Protein 7DC9 (pdb70)

InterPro domains:
  IPR002125 Cytidine and deoxycytidylate deaminase domain [PF00383] (29-128)
  IPR002125 Cytidine and deoxycytidylate deaminase domain [PS51747] (28-142)
  IPR016192 APOBEC/CMP deaminase, zinc-binding [PS00903] (80-117)
  IPR016193 Cytidine deaminase-like [SSF53927] (25-143)

Radius of gyration: 18.79 Å; Cα contacts (8 Å, |Δi|>4): 799; chains: 2; bounding box: 56×36×43 Å

B-factor: mean 32.06, std 9.92, range [15.04, 72.64]

Structure (mmCIF, N/CA/C/O backbone):
data_7DC9
#
_entry.id   7DC9
#
_cell.length_a   119.812
_cell.length_b   119.812
_cell.length_c   39.884
_cell.angle_alpha   90.000
_cell.angle_beta   90.000
_cell.angle_gamma   120.000
#
_symmetry.space_group_name_H-M   'P 61'
#
loop_
_entity.id
_entity.type
_entity.pdbx_description
1 polymer 'Guanosine deaminase'
2 non-polymer 'ZINC ION'
3 non-polymer GUANOSINE
4 water water
#
loop_
_atom_site.group_PDB
_atom_site.id
_atom_site.type_symbol
_atom_site.label_atom_id
_atom_site.label_alt_id
_atom_site.label_comp_id
_atom_site.label_asym_id
_atom_site.label_entity_id
_atom_site.label_seq_id
_atom_site.pdbx_PDB_ins_code
_atom_site.Cartn_x
_atom_site.Cartn_y
_atom_site.Cartn_z
_atom_site.occupancy
_atom_site.B_iso_or_equiv
_atom_site.auth_seq_id
_atom_site.auth_comp_id
_atom_site.auth_asym_id
_atom_site.auth_atom_id
_atom_site.pdbx_PDB_model_num
ATOM 1 N N . SER A 1 5 ? -7.06319 -28.57788 16.12754 1.000 59.79137 29 SER A N 1
ATOM 2 C CA . SER A 1 5 ? -7.83778 -29.79917 15.90923 1.000 50.41589 29 SER A CA 1
ATOM 3 C C . SER A 1 5 ? -8.45032 -29.84765 14.49336 1.000 42.52060 29 SER A C 1
ATOM 4 O O . SER A 1 5 ? -8.66465 -30.94967 13.92454 1.000 36.81084 29 SER A O 1
ATOM 7 N N . ASP A 1 6 ? -8.74103 -28.66444 13.93365 1.000 39.67689 30 ASP A N 1
ATOM 8 C CA . ASP A 1 6 ? -9.27498 -28.60797 12.57263 1.000 36.43060 30 ASP A CA 1
ATOM 9 C C . ASP A 1 6 ? -8.32525 -29.27091 11.57817 1.000 35.96181 30 ASP A C 1
ATOM 10 O O . ASP A 1 6 ? -8.75928 -30.04017 10.71358 1.000 31.03571 30 ASP A O 1
ATOM 15 N N . HIS A 1 7 ? -7.01511 -29.00006 11.67604 1.000 33.85899 31 HIS A N 1
ATOM 16 C CA . HIS A 1 7 ? -6.10735 -29.62135 10.71324 1.000 31.93874 31 HIS A CA 1
ATOM 17 C C . HIS A 1 7 ? -6.08577 -31.15018 10.82029 1.000 31.27410 31 HIS A C 1
ATOM 18 O O . HIS A 1 7 ? -6.10752 -31.85087 9.79609 1.000 30.31300 31 HIS A O 1
ATOM 25 N N . LYS A 1 8 ? -6.09220 -31.69309 12.04439 1.000 30.03285 32 LYS A N 1
ATOM 26 C CA . LYS A 1 8 ? -6.10572 -33.14132 12.24197 1.000 31.22092 32 LYS A CA 1
ATOM 27 C C . LYS A 1 8 ? -7.28519 -33.80268 11.54312 1.000 28.26983 32 LYS A C 1
ATOM 28 O O . LYS A 1 8 ? -7.12781 -34.80770 10.82693 1.000 29.67185 32 LYS A O 1
ATOM 34 N N . PHE A 1 9 ? -8.48777 -33.28721 11.79479 1.000 27.95561 33 PHE A N 1
ATOM 35 C CA . PHE A 1 9 ? -9.68090 -33.95027 11.26665 1.000 25.49456 33 PHE A CA 1
ATOM 36 C C . PHE A 1 9 ? -9.88875 -33.69835 9.77706 1.000 23.85683 33 PHE A C 1
ATOM 37 O O . PHE A 1 9 ? -10.32388 -34.61924 9.04842 1.000 24.85679 33 PHE A O 1
ATOM 45 N N . LEU A 1 10 ? -9.51994 -32.51305 9.29105 1.000 28.68399 34 LEU A N 1
ATOM 46 C CA . LEU A 1 10 ? -9.50025 -32.30402 7.84611 1.000 27.98169 34 LEU A CA 1
ATOM 47 C C . LEU A 1 10 ? -8.55576 -33.28667 7.16841 1.000 27.28348 34 LEU A C 1
ATOM 48 O O . LEU A 1 10 ? -8.88255 -33.87816 6.11775 1.000 25.36028 34 LEU A O 1
ATOM 53 N N . THR A 1 11 ? -7.37080 -33.46936 7.74596 1.000 27.43131 35 THR A N 1
ATOM 54 C CA . THR A 1 11 ? -6.41318 -34.40784 7.18730 1.000 25.39653 35 THR A CA 1
ATOM 55 C C . THR A 1 11 ? -6.94267 -35.84029 7.22391 1.000 23.96845 35 THR A C 1
ATOM 56 O O . THR A 1 11 ? -6.74502 -36.61164 6.26842 1.000 26.81011 35 THR A O 1
ATOM 60 N N . GLN A 1 12 ? -7.69495 -36.20820 8.27115 1.000 25.26932 36 GLN A N 1
ATOM 61 C CA . GLN A 1 12 ? -8.31168 -37.53962 8.25205 1.000 23.89209 36 GLN A CA 1
ATOM 62 C C . GLN A 1 12 ? -9.36555 -37.70437 7.13503 1.000 24.49628 36 GLN A C 1
ATOM 63 O O . GLN A 1 12 ? -9.48778 -38.79362 6.52801 1.000 23.72780 36 GLN A O 1
ATOM 69 N N . ALA A 1 13 ? -10.16528 -36.65599 6.88114 1.000 26.58869 37 ALA A N 1
ATOM 70 C CA . ALA A 1 13 ? -11.10386 -36.68641 5.74796 1.000 23.85105 37 ALA A CA 1
ATOM 71 C C . ALA A 1 13 ? -10.38064 -36.82680 4.41521 1.000 22.65597 37 ALA A C 1
ATOM 72 O O . ALA A 1 13 ? -10.81875 -37.57091 3.53663 1.000 22.44457 37 ALA A O 1
ATOM 74 N N . VAL A 1 14 ? -9.21846 -36.18064 4.27620 1.000 23.41762 38 VAL A N 1
ATOM 75 C CA . VAL A 1 14 ? -8.45644 -36.32171 3.02866 1.000 22.17438 38 VAL A CA 1
ATOM 76 C C . VAL A 1 14 ? -7.87165 -37.73708 2.89211 1.000 21.41141 38 VAL A C 1
ATOM 77 O O . VAL A 1 14 ? -7.88341 -38.34937 1.80048 1.000 22.45134 38 VAL A O 1
ATOM 81 N N . GLU A 1 15 ? -7.36089 -38.28619 3.99872 1.000 22.83264 39 GLU A N 1
ATOM 82 C CA . GLU A 1 15 ? -6.92598 -39.69077 4.02059 1.000 23.38477 39 GLU A CA 1
ATOM 83 C C . GLU A 1 15 ? -8.04977 -40.62919 3.58065 1.000 24.33993 39 GLU A C 1
ATOM 84 O O . GLU A 1 15 ? -7.82669 -41.52506 2.76934 1.000 22.76745 39 GLU A O 1
ATOM 90 N N . GLU A 1 16 ? -9.27476 -40.41611 4.08673 1.000 24.86978 40 GLU A N 1
ATOM 91 C CA . GLU A 1 16 ? -10.40627 -41.21503 3.63196 1.000 23.26733 40 GLU A CA 1
ATOM 92 C C . GLU A 1 16 ? -10.60912 -41.10572 2.13897 1.000 21.73723 40 GLU A C 1
ATOM 93 O O . GLU A 1 16 ? -10.93257 -42.11337 1.48688 1.000 22.04923 40 GLU A O 1
ATOM 99 N N . ALA A 1 17 ? -10.50964 -39.87752 1.58800 1.000 22.32518 41 ALA A N 1
ATOM 100 C CA . ALA A 1 17 ? -10.64751 -39.68694 0.13324 1.000 19.16133 41 ALA A CA 1
ATOM 101 C C . ALA A 1 17 ? -9.67219 -40.57885 -0.62956 1.000 21.68267 41 ALA A C 1
ATOM 102 O O . ALA A 1 17 ? -10.02010 -41.23506 -1.62445 1.000 23.89001 41 ALA A O 1
ATOM 104 N N . TYR A 1 18 ? -8.40519 -40.55264 -0.21353 1.000 22.76698 42 TYR A N 1
ATOM 105 C CA . TYR A 1 18 ? -7.41896 -41.36805 -0.90878 1.000 23.45260 42 TYR A CA 1
ATOM 106 C C . TYR A 1 18 ? -7.71067 -42.86448 -0.78718 1.000 22.47667 42 TYR A C 1
ATOM 107 O O . TYR A 1 18 ? -7.58155 -43.62148 -1.76390 1.000 25.05521 42 TYR A O 1
ATOM 116 N N . LYS A 1 19 ? -8.09407 -43.31716 0.40772 1.000 23.94954 43 LYS A N 1
ATOM 117 C CA . LYS A 1 19 ? -8.36334 -44.73622 0.61244 1.000 24.66166 43 LYS A CA 1
ATOM 118 C C . LYS A 1 19 ? -9.54075 -45.20388 -0.23134 1.000 24.91540 43 LYS A C 1
ATOM 119 O O . LYS A 1 19 ? -9.53051 -46.30639 -0.78885 1.000 26.39395 43 LYS A O 1
ATOM 125 N N . GLY A 1 20 ? -10.57820 -44.36636 -0.34593 1.000 23.00860 44 GLY A N 1
ATOM 126 C CA . GLY A 1 20 ? -11.73582 -44.80370 -1.10298 1.000 25.83530 44 GLY A CA 1
ATOM 127 C C . GLY A 1 20 ? -11.43253 -44.85893 -2.57518 1.000 25.48105 44 GLY A C 1
ATOM 128 O O . GLY A 1 20 ? -11.86063 -45.77767 -3.27798 1.000 26.21847 44 GLY A O 1
ATOM 129 N N . VAL A 1 21 ? -10.65310 -43.89935 -3.06136 1.000 24.83273 45 VAL A N 1
ATOM 130 C CA . VAL A 1 21 ? -10.22060 -43.97974 -4.45274 1.000 31.49844 45 VAL A CA 1
ATOM 131 C C . VAL A 1 21 ? -9.41979 -45.23255 -4.69221 1.000 32.20977 45 VAL A C 1
ATOM 132 O O . VAL A 1 21 ? -9.58467 -45.91383 -5.71419 1.000 36.55633 45 VAL A O 1
ATOM 136 N N . ASP A 1 22 ? -8.54437 -45.57555 -3.74587 1.000 32.35353 46 ASP A N 1
ATOM 137 C CA . ASP A 1 22 ? -7.61603 -46.66253 -3.97815 1.000 37.54594 46 ASP A CA 1
ATOM 138 C C . ASP A 1 22 ? -8.33461 -48.00162 -4.01881 1.000 37.53160 46 ASP A C 1
ATOM 139 O O . ASP A 1 22 ? -7.97265 -48.87345 -4.81991 1.000 38.24131 46 ASP A O 1
ATOM 144 N N . CYS A 1 23 ? -9.37768 -48.18369 -3.19079 1.000 28.37947 47 CYS A N 1
ATOM 145 C CA . CYS A 1 23 ? -10.06027 -49.46353 -3.20431 1.000 28.22118 47 CYS A CA 1
ATOM 146 C C . CYS A 1 23 ? -11.25447 -49.50882 -4.16483 1.000 31.48226 47 CYS A C 1
ATOM 147 O O . CYS A 1 23 ? -11.90204 -50.55476 -4.27671 1.000 32.17883 47 CYS A O 1
ATOM 150 N N . GLY A 1 24 ? -11.51897 -48.42975 -4.89529 1.000 25.28107 48 GLY A N 1
ATOM 151 C CA . GLY A 1 24 ? -12.53458 -48.41815 -5.93081 1.000 25.48498 48 GLY A CA 1
ATOM 152 C C . GLY A 1 24 ? -13.92691 -48.19649 -5.37317 1.000 27.83137 48 GLY A C 1
ATOM 153 O O . GLY A 1 24 ? -14.91271 -48.46312 -6.06430 1.000 26.58243 48 GLY A O 1
ATOM 154 N N . ASP A 1 25 ? -14.02492 -47.71482 -4.13708 1.000 22.03117 49 ASP A N 1
ATOM 155 C CA . ASP A 1 25 ? -15.35242 -47.51564 -3.51726 1.000 22.98165 49 ASP A CA 1
ATOM 156 C C . ASP A 1 25 ? -16.12303 -46.34616 -4.14436 1.000 25.00244 49 ASP A C 1
ATOM 157 O O . ASP A 1 25 ? -17.37363 -46.29742 -4.08314 1.000 22.61899 49 ASP A O 1
ATOM 162 N N . GLY A 1 26 ? -15.42506 -45.38253 -4.71956 1.000 24.96792 50 GLY A N 1
ATOM 163 C CA . GLY A 1 26 ? -16.05335 -44.12343 -5.12166 1.000 20.28225 50 GLY A CA 1
ATOM 164 C C . GLY A 1 26 ? -14.98966 -43.09912 -5.49706 1.000 25.10754 50 GLY A C 1
ATOM 165 O O . GLY A 1 26 ? -13.81913 -43.44271 -5.71623 1.000 25.08479 50 GLY A O 1
ATOM 166 N N . GLY A 1 27 ? -15.40498 -41.81765 -5.56705 1.000 23.82928 51 GLY A N 1
ATOM 167 C CA . GLY A 1 27 ? -14.46506 -40.78264 -5.93201 1.000 23.62848 51 GLY A CA 1
ATOM 168 C C . GLY A 1 27 ? -13.64062 -40.32954 -4.76446 1.000 21.74152 51 GLY A C 1
ATOM 169 O O . GLY A 1 27 ? -13.78604 -40.78953 -3.63039 1.000 23.25240 51 GLY A O 1
ATOM 170 N N . PRO A 1 28 ? -12.71975 -39.42111 -5.03914 1.000 22.66642 52 PRO A N 1
ATOM 171 C CA . PRO A 1 28 ? -11.72667 -38.94503 -4.06199 1.000 20.10768 52 PRO A CA 1
ATOM 172 C C . PRO A 1 28 ? -12.29256 -37.92595 -3.08440 1.000 24.39817 52 PRO A C 1
ATOM 173 O O . PRO A 1 28 ? -11.92883 -36.76672 -3.09279 1.000 23.28813 52 PRO A O 1
ATOM 177 N N . PHE A 1 29 ? -13.20156 -38.36758 -2.19220 1.000 20.73508 53 PHE A N 1
ATOM 178 C CA . PHE A 1 29 ? -13.86108 -37.48008 -1.24110 1.000 21.84320 53 PHE A CA 1
ATOM 179 C C . PHE A 1 29 ? -13.98927 -38.22813 0.06394 1.000 22.04380 53 PHE A C 1
ATOM 180 O O . PHE A 1 29 ? -14.41304 -39.39671 0.04731 1.000 22.56086 53 PHE A O 1
ATOM 188 N N . GLY A 1 30 ? -13.70357 -37.54407 1.18398 1.000 21.60522 54 GLY A N 1
ATOM 189 C CA . GLY A 1 30 ? -13.91569 -38.14702 2.49689 1.000 23.15339 54 GLY A CA 1
ATOM 190 C C . GLY A 1 30 ? -14.56001 -37.13079 3.42869 1.000 22.42352 54 GLY A C 1
ATOM 191 O O . GLY A 1 30 ? -14.57081 -35.91648 3.16755 1.000 22.49399 54 GLY A O 1
ATOM 192 N N . ALA A 1 31 ? -15.10653 -37.64713 4.52571 1.000 20.99866 55 ALA A N 1
ATOM 193 C CA . ALA A 1 31 ? -15.78953 -36.78204 5.47137 1.000 24.70280 55 ALA A CA 1
ATOM 194 C C . ALA A 1 31 ? -15.63623 -37.42060 6.83026 1.000 21.96735 55 ALA A C 1
ATOM 195 O O . ALA A 1 31 ? -15.72796 -38.64897 6.94769 1.000 25.74622 55 ALA A O 1
ATOM 197 N N . VAL A 1 32 ? -15.44073 -36.58352 7.85235 1.000 22.91516 56 VAL A N 1
ATOM 198 C CA . VAL A 1 32 ? -15.27010 -37.04432 9.22919 1.000 22.72263 56 VAL A CA 1
ATOM 199 C C . VAL A 1 32 ? -16.21867 -36.24185 10.09941 1.000 25.52716 56 VAL A C 1
ATOM 200 O O . VAL A 1 32 ? -16.24261 -35.01913 10.00985 1.000 26.41783 56 VAL A O 1
ATOM 204 N N . ILE A 1 33 ? -16.99030 -36.91685 10.93316 1.000 25.79944 57 ILE A N 1
ATOM 205 C CA . ILE A 1 33 ? -17.88168 -36.24049 11.87658 1.000 26.22635 57 ILE A CA 1
ATOM 206 C C . ILE A 1 33 ? -17.33250 -36.49153 13.26720 1.000 26.86704 57 ILE A C 1
ATOM 207 O O . ILE A 1 33 ? -17.01530 -37.64544 13.61132 1.000 27.89400 57 ILE A O 1
ATOM 212 N N . VAL A 1 34 ? -17.23543 -35.41133 14.05891 1.000 28.54586 58 VAL A N 1
ATOM 213 C CA . VAL A 1 34 ? -16.61706 -35.43437 15.37861 1.000 31.52741 58 VAL A CA 1
ATOM 214 C C . VAL A 1 34 ? -17.55782 -34.81555 16.39454 1.000 31.16030 58 VAL A C 1
ATOM 215 O O . VAL A 1 34 ? -18.30414 -33.86691 16.11337 1.000 32.88082 58 VAL A O 1
ATOM 219 N N . HIS A 1 35 ? -17.51005 -35.35767 17.58695 1.000 32.59494 59 HIS A N 1
ATOM 220 C CA . HIS A 1 35 ? -18.12224 -34.76178 18.76350 1.000 41.07930 59 HIS A CA 1
ATOM 221 C C . HIS A 1 35 ? -17.00857 -34.38775 19.74398 1.000 39.02122 59 HIS A C 1
ATOM 222 O O . HIS A 1 35 ? -16.40133 -35.27077 20.34628 1.000 37.17537 59 HIS A O 1
ATOM 229 N N . ASN A 1 36 ? -16.74123 -33.09178 19.90720 1.000 41.43794 60 ASN A N 1
ATOM 230 C CA . ASN A 1 36 ? -15.75575 -32.59777 20.88402 1.000 41.37889 60 ASN A CA 1
ATOM 231 C C . ASN A 1 36 ? -14.44146 -33.35249 20.79941 1.000 49.46717 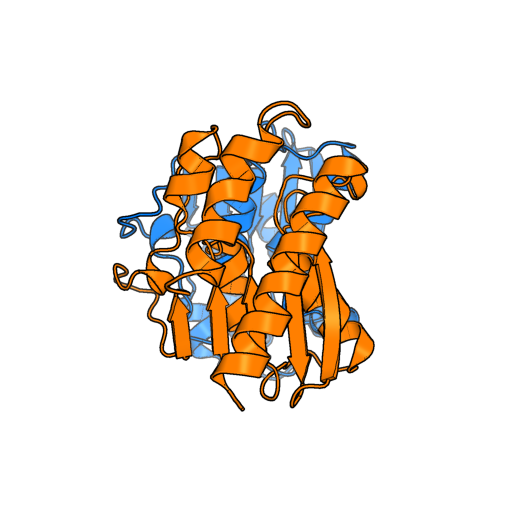60 ASN A C 1
ATOM 232 O O . ASN A 1 36 ? -13.93889 -33.86162 21.80515 1.000 54.52464 60 ASN A O 1
ATOM 237 N N . ASN A 1 37 ? -13.90078 -33.46852 19.59343 1.000 43.72379 61 ASN A N 1
ATOM 238 C CA . ASN A 1 37 ? -12.62073 -34.14243 19.35283 1.000 48.08239 61 ASN A CA 1
ATOM 239 C C . ASN A 1 37 ? -12.68571 -35.66898 19.45181 1.000 44.79290 61 ASN A C 1
ATOM 240 O O . ASN A 1 37 ? -11.64652 -36.33033 19.46168 1.000 44.07247 61 ASN A O 1
ATOM 245 N N . GLU A 1 38 ? -13.86633 -36.27389 19.48540 1.000 36.83238 62 GLU A N 1
ATOM 246 C CA . GLU A 1 38 ? -13.96118 -37.71741 19.36621 1.000 34.37600 62 GLU A CA 1
ATOM 247 C C . GLU A 1 38 ? -14.60955 -38.06144 18.02294 1.000 39.14556 62 GLU A C 1
ATOM 248 O O . GLU A 1 38 ? -15.69605 -37.55796 17.70533 1.000 37.38742 62 GLU A O 1
ATOM 254 N N . VAL A 1 39 ? -13.96019 -38.91811 17.22945 1.000 34.74873 63 VAL A N 1
ATOM 255 C CA . VAL A 1 39 ? -14.53436 -39.23456 15.92630 1.000 33.88140 63 VAL A CA 1
ATOM 256 C C . VAL A 1 39 ? -15.76299 -40.10921 16.10227 1.000 31.73077 63 VAL A C 1
ATOM 257 O O . VAL A 1 39 ? -15.71887 -41.15963 16.75546 1.000 33.66962 63 VAL A O 1
ATOM 261 N N . VAL A 1 40 ? -16.87314 -39.67824 15.49354 1.000 27.97590 64 VAL A N 1
ATOM 262 C CA . VAL A 1 40 ? -18.12656 -40.41359 15.51139 1.000 29.70288 64 VAL A CA 1
ATOM 263 C C . VAL A 1 40 ? -18.27677 -41.13356 14.18087 1.000 32.17102 64 VAL A C 1
ATOM 264 O O . VAL A 1 40 ? -18.86314 -42.21484 14.12466 1.000 36.57880 64 VAL A O 1
ATOM 268 N N . ALA A 1 41 ? -17.76924 -40.55087 13.08957 1.000 27.91161 65 ALA A N 1
ATOM 269 C CA . ALA A 1 41 ? -17.82314 -41.30436 11.83795 1.000 26.83913 65 ALA A CA 1
ATOM 270 C C . ALA A 1 41 ? -16.68737 -40.84538 10.93299 1.000 23.72650 65 ALA A C 1
ATOM 271 O O . ALA A 1 41 ? -16.23995 -39.70796 11.01628 1.000 26.61173 65 ALA A O 1
ATOM 273 N N . SER A 1 42 ? -16.17811 -41.78564 10.13028 1.000 25.56118 66 SER A N 1
ATOM 274 C CA . SER A 1 42 ? -15.06061 -41.52217 9.21905 1.000 28.33409 66 SER A CA 1
ATOM 275 C C . SER A 1 42 ? -15.36966 -42.30170 7.94972 1.000 28.17619 66 SER A C 1
ATOM 276 O O . SER A 1 42 ? -15.32054 -43.53986 7.98454 1.000 29.13627 66 SER A O 1
ATOM 279 N N . CYS A 1 43 ? -15.64816 -41.60021 6.83612 1.000 23.03259 67 CYS A N 1
ATOM 280 C CA . CYS A 1 43 ? -16.19880 -42.24320 5.65370 1.000 25.55731 67 CYS A CA 1
ATOM 281 C C . CYS A 1 43 ? -15.58761 -41.61650 4.41375 1.000 22.22686 67 CYS A C 1
ATOM 282 O O . CYS A 1 43 ? -14.98183 -40.54684 4.45707 1.000 24.79547 67 CYS A O 1
ATOM 285 N N . HIS A 1 44 ? -15.77190 -42.30014 3.29438 1.000 23.57045 68 HIS A N 1
ATOM 286 C CA . HIS A 1 44 ? -15.48177 -41.73424 2.00205 1.000 21.56401 68 HIS A CA 1
ATOM 287 C C . HIS A 1 44 ? -16.66739 -42.01508 1.09714 1.000 23.51641 68 HIS A C 1
ATOM 288 O O . HIS A 1 44 ? -17.63006 -42.71121 1.47444 1.000 21.34616 68 HIS A O 1
ATOM 295 N N . ASN A 1 45 ? -16.59031 -41.44816 -0.10939 1.000 20.99615 69 ASN A N 1
ATOM 296 C CA . ASN A 1 45 ? -17.64048 -41.63631 -1.09938 1.000 20.27116 69 ASN A CA 1
ATOM 297 C C . ASN A 1 45 ? -17.79476 -43.14063 -1.40878 1.000 22.56895 69 ASN A C 1
ATOM 298 O O . ASN A 1 45 ? -16.79888 -43.85135 -1.64591 1.000 22.13037 69 ASN A O 1
ATOM 303 N N . MET A 1 46 ? -19.03851 -43.63558 -1.38401 1.000 18.23465 70 MET A N 1
ATOM 304 C CA . MET A 1 46 ? -19.34090 -45.04740 -1.62484 1.000 21.40054 70 MET A CA 1
ATOM 305 C C . MET A 1 46 ? -20.28562 -45.24598 -2.80495 1.000 20.90445 70 MET A C 1
ATOM 306 O O . MET A 1 46 ? -20.94639 -46.28356 -2.87513 1.000 21.61235 70 MET A O 1
ATOM 311 N N . VAL A 1 47 ? -20.33768 -44.28583 -3.73886 1.000 18.45354 71 VAL A N 1
ATOM 312 C CA . VAL A 1 47 ? -21.27715 -44.37095 -4.84537 1.000 20.41148 71 VAL A CA 1
ATOM 313 C C . VAL A 1 47 ? -21.08442 -45.65344 -5.64269 1.000 20.71802 71 VAL A C 1
ATOM 314 O O . VAL A 1 47 ? -22.04991 -46.34658 -5.98269 1.000 20.88365 71 VAL A O 1
ATOM 318 N N . LEU A 1 48 ? -19.81245 -46.01937 -5.93153 1.000 20.86016 72 LEU A N 1
ATOM 319 C CA . LEU A 1 48 ? -19.57137 -47.22411 -6.72904 1.000 22.92958 72 LEU A CA 1
ATOM 320 C C . LEU A 1 48 ? -19.75664 -48.49992 -5.91766 1.000 23.10633 72 LEU A C 1
ATOM 321 O O . LEU A 1 48 ? -20.37661 -49.46322 -6.39734 1.000 25.74737 72 LEU A O 1
ATOM 326 N N . LYS A 1 49 ? -19.25863 -48.52923 -4.68809 1.000 22.37556 73 LYS A N 1
ATOM 327 C CA . LYS A 1 49 ? -19.41603 -49.72808 -3.86380 1.000 24.12748 73 LYS A CA 1
ATOM 328 C C . LYS A 1 49 ? -20.88523 -50.07600 -3.65293 1.000 25.97985 73 LYS A C 1
ATOM 329 O O . LYS A 1 49 ? -21.28375 -51.25596 -3.74948 1.000 24.21023 73 LYS A O 1
ATOM 335 N N . TYR A 1 50 ? -21.69584 -49.06627 -3.36063 1.000 22.26949 74 TYR A N 1
ATOM 336 C CA . TYR A 1 50 ? -23.08517 -49.26464 -2.98409 1.000 22.35436 74 TYR A CA 1
ATOM 337 C C . TYR A 1 50 ? -24.05475 -49.17255 -4.15489 1.000 23.64433 74 TYR A C 1
ATOM 338 O O . TYR A 1 50 ? -25.25845 -49.39477 -3.94675 1.000 26.20103 74 TYR A O 1
ATOM 347 N N . THR A 1 51 ? -23.58854 -48.80486 -5.35535 1.000 22.69069 75 THR A N 1
ATOM 348 C CA . THR A 1 51 ? -24.49577 -48.52906 -6.47241 1.000 19.42157 75 THR A CA 1
ATOM 349 C C . THR A 1 51 ? -25.60099 -47.54574 -6.02741 1.000 19.95898 75 THR A C 1
ATOM 350 O O . THR A 1 51 ? -26.79559 -47.78708 -6.15807 1.000 21.63730 75 THR A O 1
ATOM 354 N N . ASP A 1 52 ? -25.15964 -46.43099 -5.52280 1.000 20.30712 76 ASP A N 1
ATOM 355 C CA . ASP A 1 52 ? -26.03269 -45.46296 -4.85639 1.000 20.58803 76 ASP A CA 1
ATOM 356 C C . ASP A 1 52 ? -25.46150 -44.07296 -5.14109 1.000 20.09155 76 ASP A C 1
ATOM 357 O O . ASP A 1 52 ? -24.47116 -43.64887 -4.53475 1.000 20.18885 76 ASP A O 1
ATOM 362 N N . PRO A 1 53 ? -26.07328 -43.31974 -6.05729 1.000 20.82831 77 PRO A N 1
ATOM 363 C CA . PRO A 1 53 ? -25.55167 -41.97701 -6.36234 1.000 21.32320 77 PRO A CA 1
ATOM 364 C C . PRO A 1 53 ? -25.73592 -40.98203 -5.20684 1.000 20.61524 77 PRO A C 1
ATOM 365 O O . PRO A 1 53 ? -25.15720 -39.86936 -5.25550 1.000 22.05709 77 PRO A O 1
ATOM 369 N N . THR A 1 54 ? -26.50098 -41.35839 -4.15144 1.000 20.66360 78 THR A N 1
ATOM 370 C CA . THR A 1 54 ? -26.58760 -40.48385 -2.99421 1.000 20.30052 78 THR A CA 1
ATOM 371 C C . THR A 1 54 ? -25.49403 -40.71102 -1.96044 1.000 21.65765 78 THR A C 1
ATOM 372 O O . THR A 1 54 ? -25.40391 -39.92333 -1.00622 1.000 19.37595 78 THR A O 1
ATOM 376 N N . ALA A 1 55 ? -24.64383 -41.72189 -2.13348 1.000 17.52782 79 ALA A N 1
ATOM 377 C CA . ALA A 1 55 ? -23.66515 -42.10956 -1.11594 1.000 19.36664 79 ALA A CA 1
ATOM 378 C C . ALA A 1 55 ? -22.36949 -41.28354 -1.24014 1.000 21.99805 79 ALA A C 1
ATOM 379 O O . ALA A 1 55 ? -21.24646 -41.79028 -1.21584 1.000 21.03388 79 ALA A O 1
ATOM 381 N N . HIS A 1 56 ? -22.51350 -39.95933 -1.32251 1.000 20.37991 80 HIS A N 1
ATOM 382 C CA . HIS A 1 56 ? -21.34935 -39.09395 -1.20817 1.000 20.64582 80 HIS A CA 1
ATOM 383 C C . HIS A 1 56 ? -20.74766 -39.21089 0.18646 1.000 20.53641 80 HIS A C 1
ATOM 384 O O . HIS A 1 56 ? -21.37309 -39.74520 1.11171 1.000 22.25440 80 HIS A O 1
ATOM 391 N N . ALA A 1 57 ? -19.48474 -38.75826 0.31941 1.000 17.46571 81 ALA A N 1
ATOM 392 C CA . ALA A 1 57 ? -18.79869 -38.87545 1.61429 1.000 20.40392 81 ALA A CA 1
ATOM 393 C C . ALA A 1 57 ? -19.59227 -38.29033 2.76395 1.000 18.77279 81 ALA A C 1
ATOM 394 O O . ALA A 1 57 ? -19.69240 -38.91103 3.82682 1.000 21.43862 81 ALA A O 1
ATOM 396 N N . GLN A 1 58 ? -20.16736 -37.09134 2.56170 1.000 21.15024 82 GLN A N 1
ATOM 397 C CA . GLN A 1 58 ? -20.87855 -36.40179 3.64507 1.000 21.94330 82 GLN A CA 1
ATOM 398 C C . GLN A 1 58 ? -22.16204 -37.13273 4.03073 1.000 22.64010 82 GLN A C 1
ATOM 399 O O . GLN A 1 58 ? -22.46947 -37.27323 5.21935 1.000 21.98338 82 GLN A O 1
ATOM 405 N N . VAL A 1 59 ? -22.95709 -37.54007 3.03685 1.000 21.29016 83 VAL A N 1
ATOM 406 C CA . VAL A 1 59 ? -24.17759 -38.30661 3.32527 1.000 19.42364 83 VAL A CA 1
ATOM 407 C C . VAL A 1 59 ? -23.83256 -39.60146 4.04472 1.000 21.98724 83 VAL A C 1
ATOM 408 O O . VAL A 1 59 ? -24.48162 -39.97759 5.02227 1.000 20.74627 83 VAL A O 1
ATOM 412 N N . THR A 1 60 ? -22.80011 -40.31467 3.55687 1.000 21.30961 84 THR A N 1
ATOM 413 C CA . THR A 1 60 ? -22.41214 -41.56677 4.19165 1.000 21.81130 84 THR A CA 1
ATOM 414 C C . THR A 1 60 ? -22.04348 -41.32451 5.65458 1.000 20.86155 84 THR A C 1
ATOM 415 O O . THR A 1 60 ? -22.48589 -42.09069 6.55095 1.000 22.56208 84 THR A O 1
ATOM 419 N N . ALA A 1 61 ? -21.23293 -40.28293 5.90187 1.000 22.37168 85 ALA A N 1
ATOM 420 C CA . ALA A 1 61 ? -20.80107 -39.92963 7.25268 1.000 21.26609 85 ALA A CA 1
ATOM 421 C C . ALA A 1 61 ? -21.98131 -39.61058 8.14085 1.000 25.50644 85 ALA A C 1
ATOM 422 O O . ALA A 1 61 ? -22.05246 -40.09594 9.27859 1.000 23.11395 85 ALA A O 1
ATOM 424 N N . ILE A 1 62 ? -22.93383 -38.83543 7.62868 1.000 21.86743 86 ILE A N 1
ATOM 425 C CA . ILE A 1 62 ? -24.15027 -38.53904 8.40726 1.000 21.47664 86 ILE A CA 1
ATOM 426 C C . ILE A 1 62 ? -24.90813 -39.81081 8.76465 1.000 24.53349 86 ILE A C 1
ATOM 427 O O . ILE A 1 62 ? -25.33274 -39.99622 9.92102 1.000 23.92297 86 ILE A O 1
ATOM 432 N N . ARG A 1 63 ? -25.13604 -40.70586 7.78042 1.000 22.47924 87 ARG A N 1
ATOM 433 C CA . ARG A 1 63 ? -25.86082 -41.93666 8.07532 1.000 23.28057 87 ARG A CA 1
ATOM 434 C C . ARG A 1 63 ? -25.15188 -42.73566 9.16227 1.000 25.48786 87 ARG A C 1
ATOM 435 O O . ARG A 1 63 ? -25.77733 -43.23676 10.10352 1.000 23.37244 87 ARG A O 1
ATOM 443 N N . GLU A 1 64 ? -23.83808 -42.85042 9.05581 1.000 23.85628 88 GLU A N 1
ATOM 444 C CA . GLU A 1 64 ? -23.09837 -43.66819 10.01501 1.000 24.42479 88 GLU A CA 1
ATOM 445 C C . GLU A 1 64 ? -23.08728 -43.03194 11.40701 1.000 24.89551 88 GLU A C 1
ATOM 446 O O . GLU A 1 64 ? -23.25908 -43.74324 12.41704 1.000 26.19407 88 GLU A O 1
ATOM 452 N N . ALA A 1 65 ? -22.91638 -41.71851 11.47649 1.000 25.40871 89 ALA A N 1
ATOM 453 C CA . ALA A 1 65 ? -22.94664 -41.00281 12.75965 1.000 25.03233 89 ALA A CA 1
ATOM 454 C C . ALA A 1 65 ? -24.32013 -41.12250 13.42349 1.000 25.46490 89 ALA A C 1
ATOM 455 O O . ALA A 1 65 ? -24.40834 -41.34501 14.64503 1.000 28.13223 89 ALA A O 1
ATOM 457 N N . CYS A 1 66 ? -25.40284 -40.98100 12.63230 1.000 24.61085 90 CYS A N 1
ATOM 458 C CA . CYS A 1 66 ? -26.74090 -41.06859 13.20547 1.000 26.63780 90 CYS A CA 1
ATOM 459 C C . CYS A 1 66 ? -26.97716 -42.45587 13.75794 1.000 27.37364 90 CYS A C 1
ATOM 460 O O . CYS A 1 66 ? -27.62743 -42.61664 14.80479 1.000 28.62289 90 CYS A O 1
ATOM 463 N N . LYS A 1 67 ? -26.43478 -43.48115 13.07222 1.000 26.16134 91 LYS A N 1
ATOM 464 C CA . LYS A 1 67 ? -26.53040 -44.84490 13.59378 1.000 27.90202 91 LYS A CA 1
ATOM 465 C C . LYS A 1 67 ? -25.71037 -45.03105 14.85109 1.000 32.98471 91 LYS A C 1
ATOM 466 O O . LYS A 1 67 ? -26.15936 -45.68384 15.80466 1.000 34.75628 91 LYS A O 1
ATOM 472 N N . LYS A 1 68 ? -24.48409 -44.52413 14.84771 1.000 29.69680 92 LYS A N 1
ATOM 473 C CA . LYS A 1 68 ? -23.61446 -44.68545 16.00454 1.000 32.05977 92 LYS A CA 1
ATOM 474 C C . LYS A 1 68 ? -24.23217 -44.05081 17.24515 1.000 38.27274 92 LYS A C 1
ATOM 475 O O . LYS A 1 68 ? -24.19274 -44.63729 18.32883 1.000 38.82636 92 LYS A O 1
ATOM 481 N N . LEU A 1 69 ? -24.80693 -42.85957 17.10564 1.000 30.22425 93 LEU A N 1
ATOM 482 C CA . LEU A 1 69 ? -25.36919 -42.13307 18.24893 1.000 30.55076 93 LEU A CA 1
ATOM 483 C C . LEU A 1 69 ? -26.83071 -42.45576 18.48559 1.000 30.11588 93 LEU A C 1
ATOM 484 O O . LEU A 1 69 ? -27.42512 -41.92359 19.43662 1.000 30.54225 93 LEU A O 1
ATOM 489 N N . ASN A 1 70 ? -27.42139 -43.29852 17.63751 1.000 31.98588 94 ASN A N 1
ATOM 490 C CA . ASN A 1 70 ? -28.82028 -43.70946 17.71521 1.000 33.24563 94 ASN A CA 1
ATOM 491 C C . ASN A 1 70 ? -29.77972 -42.52613 17.76030 1.000 32.59687 94 ASN A C 1
ATOM 492 O O . ASN A 1 70 ? -30.72684 -42.48903 18.55306 1.000 33.27501 94 ASN A O 1
ATOM 497 N N . LYS A 1 71 ? -29.57268 -41.57112 16.87042 1.000 29.43029 95 LYS A N 1
ATOM 498 C CA . LYS A 1 71 ? -30.51558 -40.45167 16.79077 1.000 27.86844 95 LYS A CA 1
ATOM 499 C C . LYS A 1 71 ? -30.33991 -39.74522 15.45114 1.000 28.66932 95 LYS A C 1
ATOM 500 O O . LYS A 1 71 ? -29.30538 -39.89648 14.79078 1.000 30.35492 95 LYS A O 1
ATOM 506 N N . ILE A 1 72 ? -31.37253 -38.97101 15.06251 1.000 30.56425 96 ILE A N 1
ATOM 507 C CA . ILE A 1 72 ? -31.41427 -38.37502 13.72319 1.000 24.75195 96 ILE A CA 1
ATOM 508 C C . ILE A 1 72 ? -30.87446 -36.96298 13.68259 1.000 27.74175 96 ILE A C 1
ATOM 509 O O . ILE A 1 72 ? -30.89088 -36.34845 12.60832 1.000 31.29307 96 ILE A O 1
ATOM 514 N N . GLU A 1 73 ? -30.38971 -36.41611 14.81059 1.000 29.48740 97 GLU A N 1
ATOM 515 C CA . GLU A 1 73 ? -29.84653 -35.06146 14.86134 1.000 28.80685 97 GLU A CA 1
ATOM 516 C C . GLU A 1 73 ? -28.45341 -35.09171 15.49348 1.000 27.88823 97 GLU A C 1
ATOM 517 O O . GLU A 1 73 ? -28.18989 -35.86826 16.42016 1.000 30.36879 97 GLU A O 1
ATOM 523 N N . LEU A 1 74 ? -27.55961 -34.29010 14.94839 1.000 25.99720 98 LEU A N 1
ATOM 524 C CA . LEU A 1 74 ? -26.15531 -34.29662 15.32648 1.000 28.40881 98 LEU A CA 1
ATOM 525 C C . LEU A 1 74 ? -25.75641 -32.91447 15.80353 1.000 29.82425 98 LEU A C 1
ATOM 526 O O . LEU A 1 74 ? -24.69025 -32.41384 15.44634 1.000 29.49376 98 LEU A O 1
ATOM 531 N N . SER A 1 75 ? -26.64703 -32.25877 16.58406 1.000 29.49225 99 SER A N 1
ATOM 532 C CA . SER A 1 75 ? -26.45798 -30.84169 16.90004 1.000 27.76241 99 SER A CA 1
ATOM 533 C C . SER A 1 75 ? -25.21770 -30.58764 17.75836 1.000 32.18001 99 SER A C 1
ATOM 534 O O . SER A 1 75 ? -24.79197 -29.43165 17.87425 1.000 34.79189 99 SER A O 1
ATOM 537 N N . GLU A 1 76 ? -24.66255 -31.61751 18.37264 1.000 33.03551 100 GLU A N 1
ATOM 538 C CA . GLU A 1 76 ? -23.43590 -31.49670 19.14797 1.000 34.28951 100 GLU A CA 1
ATOM 539 C C . GLU A 1 76 ? -22.18337 -31.77136 18.31341 1.000 38.69664 100 GLU A C 1
ATOM 540 O O . GLU A 1 76 ? -21.07746 -31.77671 18.86376 1.000 37.63291 100 GLU A O 1
ATOM 546 N N . CYS A 1 77 ? -22.32670 -32.00323 17.00873 1.000 32.19460 101 CYS A N 1
ATOM 547 C CA . CYS A 1 77 ? -21.25035 -32.55965 16.19594 1.000 30.63852 101 CYS A CA 1
ATOM 548 C C . CYS A 1 77 ? -20.84217 -31.56746 15.11792 1.000 29.81426 101 CYS A C 1
ATOM 549 O O . CYS A 1 77 ? -21.58573 -30.64358 14.78763 1.000 28.93078 101 CYS A O 1
ATOM 552 N N . GLU A 1 78 ? -19.61025 -31.74109 14.61825 1.000 28.11503 102 GLU A N 1
ATOM 553 C CA . GLU A 1 78 ? -19.03603 -30.96590 13.52320 1.000 26.98892 102 GLU A CA 1
ATOM 554 C C . GLU A 1 78 ? -18.62997 -31.92730 12.40370 1.000 25.24589 102 GLU A C 1
ATOM 555 O O . GLU A 1 78 ? -18.33426 -33.10040 12.66147 1.000 25.97620 102 GLU A O 1
ATOM 561 N N . ILE A 1 79 ? -18.67882 -31.45036 11.15671 1.000 26.10848 103 ILE A N 1
ATOM 562 C CA . ILE A 1 79 ? -18.29211 -32.27203 10.00542 1.000 22.17972 103 ILE A CA 1
ATOM 563 C C . ILE A 1 79 ? -17.12289 -31.62665 9.28572 1.000 26.21966 103 ILE A C 1
ATOM 564 O O . ILE A 1 79 ? -17.10436 -30.41317 9.06865 1.000 24.96143 103 ILE A O 1
ATOM 569 N N . TYR A 1 80 ? -16.12925 -32.45348 8.94656 1.000 22.64749 104 TYR A N 1
ATOM 570 C CA . TYR A 1 80 ? -14.96432 -32.09243 8.15283 1.000 25.96571 104 TYR A CA 1
ATOM 571 C C . TYR A 1 80 ? -15.09950 -32.73802 6.79650 1.000 22.26956 104 TYR A C 1
ATOM 572 O O . TYR A 1 80 ? -15.16181 -33.96758 6.69736 1.000 25.00562 104 TYR A O 1
ATOM 581 N N . ALA A 1 81 ? -15.11771 -31.93714 5.74655 1.000 25.99329 105 ALA A N 1
ATOM 582 C CA . ALA A 1 81 ? -15.26937 -32.46112 4.39788 1.000 22.67634 105 ALA A CA 1
ATOM 583 C C . ALA A 1 81 ? -14.02046 -32.16531 3.59943 1.000 26.14874 105 ALA A C 1
ATOM 584 O O . ALA A 1 81 ? -13.55877 -31.01369 3.56717 1.000 24.33140 105 ALA A O 1
ATOM 586 N N . SER A 1 82 ? -13.43926 -33.21387 2.99045 1.000 25.29211 106 SER A N 1
ATOM 587 C CA . SER A 1 82 ? -12.24024 -32.96628 2.17602 1.000 21.54531 106 SER A CA 1
ATOM 588 C C . SER A 1 82 ? -12.53848 -31.97296 1.04666 1.000 26.59958 106 SER A C 1
ATOM 589 O O . SER A 1 82 ? -11.65449 -31.20860 0.63335 1.000 24.66169 106 SER A O 1
ATOM 592 N N . CYS A 1 83 ? -13.77271 -31.96161 0.53281 1.000 24.50433 107 CYS A N 1
ATOM 593 C CA . CYS A 1 83 ? -14.11997 -31.06167 -0.55654 1.000 23.77504 107 CYS A CA 1
ATOM 594 C C . CYS A 1 83 ? -15.42786 -30.36569 -0.18706 1.000 24.42131 107 CYS A C 1
ATOM 595 O O . CYS A 1 83 ? -16.25070 -30.94973 0.50011 1.000 23.55770 107 CYS A O 1
ATOM 598 N N . GLU A 1 84 ? -15.61693 -29.12420 -0.67174 1.000 22.14111 108 GLU A N 1
ATOM 599 C CA . GLU A 1 84 ? -16.87748 -28.36056 -0.54791 1.000 22.57077 108 GLU A CA 1
ATOM 600 C C . GLU A 1 84 ? -18.09754 -29.26706 -0.78169 1.000 24.49632 108 GLU A C 1
ATOM 601 O O . GLU A 1 84 ? -18.21082 -29.82282 -1.86946 1.000 23.03936 108 GLU A O 1
ATOM 607 N N . PRO A 1 85 ? -19.04924 -29.37924 0.15445 1.000 20.71764 109 PRO A N 1
ATOM 608 C CA . PRO A 1 85 ? -20.27044 -30.18863 -0.09174 1.000 21.72603 109 PRO A CA 1
ATOM 609 C C . PRO A 1 85 ? -21.17367 -29.62459 -1.17442 1.000 25.44414 109 PRO A C 1
ATOM 610 O O . PRO A 1 85 ? -21.38297 -28.40149 -1.26071 1.000 23.73668 109 PRO A O 1
ATOM 614 N N . CYS A 1 86 ? -21.69732 -30.54143 -1.99520 1.000 23.99479 110 CYS A N 1
ATOM 615 C CA . CYS A 1 86 ? -22.62773 -30.24193 -3.08704 1.000 22.05794 110 CYS A CA 1
ATOM 616 C C . CYS A 1 86 ? -24.03414 -29.90435 -2.55789 1.000 21.59174 110 CYS A C 1
ATOM 617 O O . CYS A 1 86 ? -24.29077 -29.98731 -1.35690 1.000 22.87512 110 CYS A O 1
ATOM 620 N N . PRO A 1 87 ? -24.95794 -29.49606 -3.43777 1.000 24.31851 111 PRO A N 1
ATOM 621 C CA . PRO A 1 87 ? -26.32649 -29.16516 -2.96012 1.000 22.66536 111 PRO A CA 1
ATOM 622 C C . PRO A 1 87 ? -26.97486 -30.30058 -2.18465 1.000 23.82465 111 PRO A C 1
ATOM 623 O O . PRO A 1 87 ? -27.67402 -30.05385 -1.17990 1.000 24.15254 111 PRO A O 1
ATOM 627 N N . MET A 1 88 ? -26.77513 -31.55311 -2.62258 1.000 19.79074 112 MET A N 1
ATOM 628 C CA . MET A 1 88 ? -27.36657 -32.67061 -1.87381 1.000 20.12298 112 MET A CA 1
ATOM 629 C C . MET A 1 88 ? -26.75745 -32.75556 -0.48482 1.000 22.98776 112 MET A C 1
ATOM 630 O O . MET A 1 88 ? -27.47906 -32.86165 0.53247 1.000 21.99614 112 MET A O 1
ATOM 635 N N . CYS A 1 89 ? -25.42190 -32.80254 -0.42771 1.000 21.92495 113 CYS A N 1
ATOM 636 C CA . CYS A 1 89 ? -24.72689 -32.97131 0.83533 1.000 21.58952 113 CYS A CA 1
ATOM 637 C C . CYS A 1 89 ? -24.97640 -31.79490 1.75929 1.000 22.50787 113 CYS A C 1
ATOM 638 O O . CYS A 1 89 ? -25.13075 -31.98048 2.96990 1.000 21.58269 113 CYS A O 1
ATOM 641 N N . PHE A 1 90 ? -24.92718 -30.56818 1.23240 1.000 21.52080 114 PHE A N 1
ATOM 642 C CA . PHE A 1 90 ? -25.15345 -29.43903 2.12750 1.000 22.03901 114 PHE A CA 1
ATOM 643 C C . PHE A 1 90 ? -26.59824 -29.45850 2.63369 1.000 24.57486 114 PHE A C 1
ATOM 644 O O . PHE A 1 90 ? -26.85483 -29.12182 3.80345 1.000 22.03611 114 PHE A O 1
ATOM 652 N N . GLY A 1 91 ? -27.54335 -29.92319 1.81362 1.000 22.13732 115 GLY A N 1
ATOM 653 C CA . GLY A 1 91 ? -28.91643 -30.08464 2.32554 1.000 20.50509 115 GLY A CA 1
ATOM 654 C C . GLY A 1 91 ? -28.99640 -31.13057 3.42834 1.000 23.23997 115 GLY A C 1
ATOM 655 O O . GLY A 1 91 ? -29.68177 -30.94838 4.45497 1.000 21.86237 115 GLY A O 1
ATOM 656 N N . ALA A 1 92 ? -28.27775 -32.24513 3.24761 1.000 19.53533 116 ALA A N 1
ATOM 657 C CA . ALA A 1 92 ? -28.24096 -33.26753 4.28452 1.000 21.96322 116 ALA A CA 1
ATOM 658 C C . ALA A 1 92 ? -27.59457 -32.72418 5.55193 1.000 21.63610 116 ALA A C 1
ATOM 659 O O . ALA A 1 92 ? -28.01957 -33.05161 6.66126 1.000 21.87440 116 ALA A O 1
ATOM 661 N N . ILE A 1 93 ? -26.53999 -31.91369 5.41291 1.000 22.34741 117 ILE A N 1
ATOM 662 C CA . ILE A 1 93 ? -25.91011 -31.31050 6.59488 1.000 21.16353 117 ILE A CA 1
ATOM 663 C C . ILE A 1 93 ? -26.94051 -30.42255 7.33454 1.000 25.63284 117 ILE A C 1
ATOM 664 O O . ILE A 1 93 ? -27.06330 -30.49139 8.55925 1.000 27.83665 117 ILE A O 1
ATOM 669 N N . HIS A 1 94 ? -27.73185 -29.65814 6.58654 1.000 24.41563 118 HIS A N 1
ATOM 670 C CA . HIS A 1 94 ? -28.80989 -28.86843 7.19455 1.000 25.72155 118 HIS A CA 1
ATOM 671 C C . HIS A 1 94 ? -29.78535 -29.74949 7.96403 1.000 25.18831 118 HIS A C 1
ATOM 672 O O . HIS A 1 94 ? -30.06067 -29.50691 9.15352 1.000 25.52512 118 HIS A O 1
ATOM 679 N N . LEU A 1 95 ? -30.28734 -30.81721 7.32194 1.000 23.46060 119 LEU A N 1
ATOM 680 C CA . LEU A 1 95 ? -31.28957 -31.67104 7.96843 1.000 24.40637 119 LEU A CA 1
ATOM 681 C C . LEU A 1 95 ? -30.72790 -32.35983 9.21368 1.000 27.30366 119 LEU A C 1
ATOM 682 O O . LEU A 1 95 ? -31.44924 -32.60682 10.18637 1.000 27.10207 119 LEU A O 1
ATOM 687 N N . SER A 1 96 ? -29.44157 -32.69052 9.20429 1.000 23.10994 120 SER A N 1
ATOM 688 C CA . SER A 1 96 ? -28.88027 -33.40805 10.34688 1.000 24.57029 120 SER A CA 1
ATOM 689 C C . SER A 1 96 ? -28.57479 -32.49586 11.52351 1.000 26.39974 120 SER A C 1
ATOM 690 O O . SER A 1 96 ? -28.28791 -32.99715 12.61323 1.000 29.90205 120 SER A O 1
ATOM 693 N N . ARG A 1 97 ? -28.64854 -31.18507 11.32829 1.000 25.00486 121 ARG A N 1
ATOM 694 C CA . ARG A 1 97 ? -28.44163 -30.18948 12.38408 1.000 28.19988 121 ARG A CA 1
ATOM 695 C C . ARG A 1 97 ? -27.00643 -30.13749 12.89041 1.000 31.21671 121 ARG A C 1
ATOM 696 O O . ARG A 1 97 ? -26.76337 -29.59394 13.96341 1.000 29.37962 121 ARG A O 1
ATOM 704 N N . LEU A 1 98 ? -26.03158 -30.65191 12.14477 1.000 27.09183 122 LEU A N 1
ATOM 705 C CA . LEU A 1 98 ? -24.62417 -30.44080 12.49190 1.000 25.73861 122 LEU A CA 1
ATOM 706 C C . LEU A 1 98 ? -24.33399 -28.96444 12.73631 1.000 27.01034 122 LEU A C 1
ATOM 707 O O . LEU A 1 98 ? -24.84555 -28.08200 12.03100 1.000 30.12135 122 LEU A O 1
ATOM 712 N N . LYS A 1 99 ? -23.47455 -28.67922 13.72153 1.000 27.63843 123 LYS A N 1
ATOM 713 C CA . LYS A 1 99 ? -23.34834 -27.28392 14.13669 1.000 30.33150 123 LYS A CA 1
ATOM 714 C C . LYS A 1 99 ? -22.22432 -26.52885 13.45242 1.000 31.65837 123 LYS A C 1
ATOM 715 O O . LYS A 1 99 ? -22.19493 -25.30526 13.52529 1.000 29.35260 123 LYS A O 1
ATOM 721 N N . ARG A 1 100 ? -21.30705 -27.21661 12.77327 1.000 27.27737 124 ARG A N 1
ATOM 722 C CA . ARG A 1 100 ? -20.22544 -26.53371 12.09143 1.000 30.58134 124 ARG A CA 1
ATOM 723 C C . ARG A 1 100 ? -19.72555 -27.43426 10.97436 1.000 28.91805 124 ARG A C 1
ATOM 724 O O . ARG A 1 100 ? -19.74233 -28.66184 11.13147 1.000 28.28177 124 ARG A O 1
ATOM 732 N N . LEU A 1 101 ? -19.34009 -26.81958 9.85564 1.000 28.08542 125 LEU A N 1
ATOM 733 C CA . LEU A 1 101 ? -18.70679 -27.48234 8.71173 1.000 28.21512 125 LEU A CA 1
ATOM 734 C C . LEU A 1 101 ? -17.33806 -26.86674 8.47457 1.000 26.10217 125 LEU A C 1
ATOM 735 O O . LEU A 1 101 ? -17.22402 -25.63436 8.35489 1.000 26.13650 125 LEU A O 1
ATOM 740 N N . VAL A 1 102 ? -16.31271 -27.71750 8.32105 1.000 23.03914 126 VAL A N 1
ATOM 741 C CA . VAL A 1 102 ? -15.00029 -27.26968 7.88649 1.000 26.96250 126 VAL A CA 1
ATOM 742 C C . VAL A 1 102 ? -14.72786 -28.01140 6.59540 1.000 27.82584 126 VAL A C 1
ATOM 743 O O . VAL A 1 102 ? -14.84213 -29.24643 6.56236 1.000 28.29284 126 VAL A O 1
ATOM 747 N N . TYR A 1 103 ? -14.43448 -27.29578 5.52082 1.000 23.75823 127 TYR A N 1
ATOM 748 C CA . TYR A 1 103 ? -14.17730 -28.05045 4.28971 1.000 23.88563 127 TYR A CA 1
ATOM 749 C C . TYR A 1 103 ? -12.83125 -27.63451 3.70328 1.000 27.65037 127 TYR A C 1
ATOM 750 O O . TYR A 1 103 ? -12.38268 -26.50345 3.87717 1.000 27.03170 127 TYR A O 1
ATOM 759 N N . GLY A 1 104 ? -12.21025 -28.56574 2.99564 1.000 24.81215 128 GLY A N 1
ATOM 760 C CA . GLY A 1 104 ? -10.82957 -28.42443 2.56066 1.000 25.95931 128 GLY A CA 1
ATOM 761 C C . GLY A 1 104 ? -10.67943 -27.69106 1.25953 1.000 27.38026 128 GLY A C 1
ATOM 762 O O . GLY A 1 104 ? -10.03495 -26.63792 1.23572 1.000 37.75962 12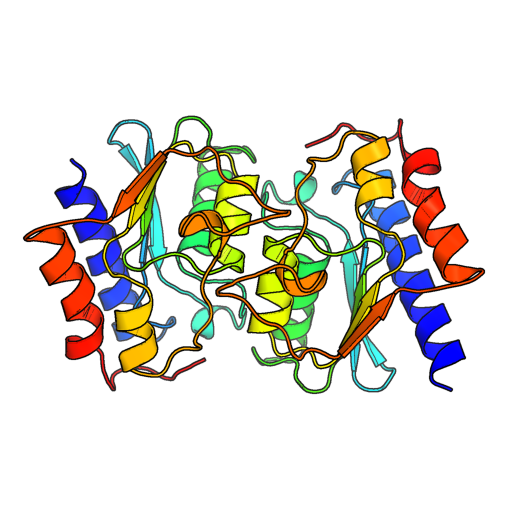8 GLY A O 1
ATOM 763 N N . ALA A 1 105 ? -11.19043 -28.24172 0.17865 1.000 24.84654 129 ALA A N 1
ATOM 764 C CA . ALA A 1 105 ? -10.99536 -27.74908 -1.18534 1.000 26.83694 129 ALA A CA 1
ATOM 765 C C . ALA A 1 105 ? -12.27820 -27.07412 -1.68153 1.000 29.75084 129 ALA A C 1
ATOM 766 O O . ALA A 1 105 ? -13.37646 -27.56026 -1.41417 1.000 27.16292 129 ALA A O 1
ATOM 768 N N . LYS A 1 106 ? -12.14342 -25.98437 -2.43943 1.000 28.46792 130 LYS A N 1
ATOM 769 C CA . LYS A 1 106 ? -13.33291 -25.40713 -3.08174 1.000 26.54768 130 LYS A CA 1
ATOM 770 C C . LYS A 1 106 ? -13.80340 -26.33097 -4.19509 1.000 29.87820 130 LYS A C 1
ATOM 771 O O . LYS A 1 106 ? -13.03272 -27.12880 -4.73281 1.000 29.27133 130 LYS A O 1
ATOM 773 N N . ALA A 1 107 ? -15.10463 -26.27049 -4.50053 1.000 24.51665 131 ALA A N 1
ATOM 774 C CA . ALA A 1 107 ? -15.67037 -27.14292 -5.52073 1.000 23.10773 131 ALA A CA 1
ATOM 775 C C . ALA A 1 107 ? -14.91797 -27.05223 -6.84137 1.000 28.39224 131 ALA A C 1
ATOM 776 O O . ALA A 1 107 ? -14.87709 -28.03859 -7.59518 1.000 30.27881 131 ALA A O 1
ATOM 778 N N . GLU A 1 108 ? -14.35946 -25.86303 -7.15528 1.000 30.64084 132 GLU A N 1
ATOM 779 C CA . GLU A 1 108 ? -13.67463 -25.67387 -8.41862 1.000 34.18869 132 GLU A CA 1
ATOM 780 C C . GLU A 1 108 ? -12.53740 -26.67879 -8.57653 1.000 36.20181 132 GLU A C 1
ATOM 781 O O . GLU A 1 108 ? -12.27638 -27.14154 -9.70130 1.000 35.41526 132 GLU A O 1
ATOM 787 N N . ALA A 1 109 ? -11.92600 -27.09592 -7.45696 1.000 31.18031 133 ALA A N 1
ATOM 788 C CA . ALA A 1 109 ? -10.84129 -28.08461 -7.53425 1.000 31.28153 133 ALA A CA 1
ATOM 789 C C . ALA A 1 109 ? -11.34237 -29.41402 -8.05635 1.000 31.83853 133 ALA A C 1
ATOM 790 O O . ALA A 1 109 ? -10.62677 -30.11949 -8.78707 1.000 35.04346 133 ALA A O 1
ATOM 792 N N . ALA A 1 110 ? -12.57406 -29.79363 -7.69329 1.000 29.53924 134 ALA A N 1
ATOM 793 C CA . ALA A 1 110 ? -13.10547 -31.04810 -8.20027 1.000 28.43407 134 ALA A CA 1
ATOM 794 C C . ALA A 1 110 ? -13.63195 -30.88710 -9.61538 1.000 35.45549 134 ALA A C 1
ATOM 795 O O . ALA A 1 110 ? -13.55194 -31.81624 -10.42903 1.000 30.39666 134 ALA A O 1
ATOM 797 N N . ILE A 1 111 ? -14.26635 -29.74296 -9.89235 1.000 34.69691 135 ILE A N 1
ATOM 798 C CA . ILE A 1 111 ? -14.75002 -29.49100 -11.24764 1.000 32.99763 135 ILE A CA 1
ATOM 799 C C . ILE A 1 111 ? -13.59007 -29.55621 -12.23629 1.000 37.10827 135 ILE A C 1
ATOM 800 O O . ILE A 1 111 ? -13.71506 -30.13029 -13.32375 1.000 35.89691 135 ILE A O 1
ATOM 805 N N . ALA A 1 112 ? -12.43534 -29.01235 -11.84663 1.000 35.37748 136 ALA A N 1
ATOM 806 C CA . ALA A 1 112 ? -11.24382 -29.00931 -12.69867 1.000 37.02699 136 ALA A CA 1
ATOM 807 C C . ALA A 1 112 ? -10.82040 -30.39569 -13.16347 1.000 40.12638 136 ALA A C 1
ATOM 808 O O . ALA A 1 112 ? -10.13679 -30.50443 -14.19027 1.000 41.06434 136 ALA A O 1
ATOM 810 N N . ILE A 1 113 ? -11.17436 -31.46559 -12.45566 1.000 35.16189 137 ILE A N 1
ATOM 811 C CA . ILE A 1 113 ? -10.78920 -32.77284 -12.96238 1.000 40.29108 137 ILE A CA 1
ATOM 812 C C . ILE A 1 113 ? -11.99799 -33.57666 -13.42407 1.000 39.32343 137 ILE A C 1
ATOM 813 O O . ILE A 1 113 ? -11.90219 -34.79910 -13.58326 1.000 40.84114 137 ILE A O 1
ATOM 818 N N . GLY A 1 114 ? -13.14199 -32.91644 -13.66012 1.000 39.19227 138 GLY A N 1
ATOM 819 C CA . GLY A 1 114 ? -14.24491 -33.58553 -14.34753 1.000 35.13200 138 GLY A CA 1
ATOM 820 C C . GLY A 1 114 ? -15.54624 -33.75254 -13.57925 1.000 36.47287 138 GLY A C 1
ATOM 821 O O . GLY A 1 114 ? -16.49083 -34.32682 -14.13833 1.000 37.14261 138 GLY A O 1
ATOM 822 N N . PHE A 1 115 ? -15.68546 -33.33722 -12.32455 1.000 32.35695 139 PHE A N 1
ATOM 823 C CA . PHE A 1 115 ? -17.00187 -33.50632 -11.72940 1.000 33.36449 139 PHE A CA 1
ATOM 824 C C . PHE A 1 115 ? -17.89447 -32.36767 -12.19460 1.000 31.36938 139 PHE A C 1
ATOM 825 O O . PHE A 1 115 ? -17.38724 -31.32606 -12.63960 1.000 36.24424 139 PHE A O 1
ATOM 833 N N . ASP A 1 116 ? -19.22844 -32.58123 -12.07545 1.000 35.26801 140 ASP A N 1
ATOM 834 C CA . ASP A 1 116 ? -20.25870 -31.56165 -12.39326 1.000 29.64595 140 ASP A CA 1
ATOM 835 C C . ASP A 1 116 ? -19.97236 -30.22022 -11.74101 1.000 36.06745 140 ASP A C 1
ATOM 836 O O . ASP A 1 116 ? -19.62278 -30.15491 -10.56653 1.000 30.40254 140 ASP A O 1
ATOM 841 N N . ASP A 1 117 ? -20.24732 -29.13455 -12.48090 1.000 32.84782 141 ASP A N 1
ATOM 842 C CA . ASP A 1 117 ? -20.41575 -27.80827 -11.89661 1.000 32.11346 141 ASP A CA 1
ATOM 843 C C . ASP A 1 117 ? -21.71084 -27.84039 -11.09498 1.000 35.39147 141 ASP A C 1
ATOM 844 O O . ASP A 1 117 ? -22.79826 -27.59429 -11.62990 1.000 38.28473 141 ASP A O 1
ATOM 849 N N . PHE A 1 118 ? -21.61292 -28.17774 -9.82058 1.000 29.81382 142 PHE A N 1
ATOM 850 C CA . PHE A 1 118 ? -22.80289 -28.53593 -9.02500 1.000 28.27850 142 PHE A CA 1
ATOM 851 C C . PHE A 1 118 ? -22.50278 -28.04743 -7.61526 1.000 26.47179 142 PHE A C 1
ATOM 8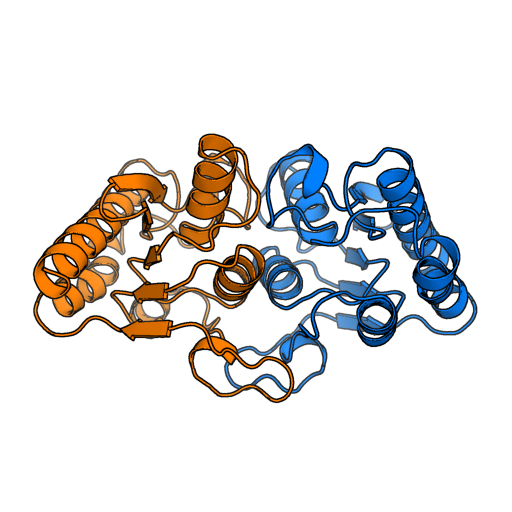52 O O . PHE A 1 118 ? -21.84401 -28.75692 -6.83714 1.000 27.83323 142 PHE A O 1
ATOM 860 N N . ILE A 1 119 ? -22.88510 -26.78787 -7.35481 1.000 25.10774 143 ILE A N 1
ATOM 861 C CA . ILE A 1 119 ? -22.41995 -26.01542 -6.21870 1.000 23.65382 143 ILE A CA 1
ATOM 862 C C . ILE A 1 119 ? -23.61964 -25.53436 -5.41538 1.000 25.53265 143 ILE A C 1
ATOM 863 O O . ILE A 1 119 ? -24.63672 -25.09999 -5.97901 1.000 28.15983 143 ILE A O 1
ATOM 868 N N . ALA A 1 120 ? -23.49462 -25.56984 -4.08852 1.000 23.09952 144 ALA A N 1
ATOM 869 C CA . ALA A 1 120 ? -24.60490 -25.21115 -3.21318 1.000 24.16550 144 ALA A CA 1
ATOM 870 C C . ALA A 1 120 ? -24.62916 -23.70471 -3.00041 1.000 23.26713 144 ALA A C 1
ATOM 871 O O . ALA A 1 120 ? -23.75427 -23.17448 -2.31759 1.000 24.96619 144 ALA A O 1
ATOM 873 N N . ASP A 1 121 ? -25.70136 -23.02289 -3.47020 1.000 26.79743 145 ASP A N 1
ATOM 874 C CA . ASP A 1 121 ? -25.83914 -21.58482 -3.19512 1.000 26.37281 145 ASP A CA 1
ATOM 875 C C . ASP A 1 121 ? -25.84053 -21.29500 -1.70376 1.000 24.80528 145 ASP A C 1
ATOM 876 O O . ASP A 1 121 ? -25.24264 -20.31799 -1.24824 1.000 30.41487 145 ASP A O 1
ATOM 881 N N . ALA A 1 122 ? -26.51250 -22.14008 -0.92568 1.000 23.23296 146 ALA A N 1
ATOM 882 C CA . ALA A 1 122 ? -26.65718 -21.86432 0.49618 1.000 25.91345 146 ALA A CA 1
ATOM 883 C C . ALA A 1 122 ? -25.31102 -21.87923 1.19354 1.000 29.36805 146 ALA A C 1
ATOM 884 O O . ALA A 1 122 ? -25.10863 -21.12956 2.16211 1.000 28.89271 146 ALA A O 1
ATOM 886 N N . LEU A 1 123 ? -24.35067 -22.65751 0.68010 1.000 24.09648 147 LEU A N 1
ATOM 887 C CA . LEU A 1 123 ? -23.05117 -22.64889 1.31867 1.000 22.81380 147 LEU A CA 1
ATOM 888 C C . LEU A 1 123 ? -22.30821 -21.36998 0.97333 1.000 28.07144 147 LEU A C 1
ATOM 889 O O . LEU A 1 123 ? -21.62071 -20.79468 1.81807 1.000 28.76932 147 LEU A O 1
ATOM 894 N N . ARG A 1 124 ? -22.40142 -20.94032 -0.27212 1.000 27.50759 148 ARG A N 1
ATOM 895 C CA . ARG A 1 124 ? -21.66445 -19.76857 -0.72787 1.000 25.96270 148 ARG A CA 1
ATOM 896 C C . ARG A 1 124 ? -22.34801 -18.45692 -0.36309 1.000 31.48555 148 ARG A C 1
ATOM 897 O O . ARG A 1 124 ? -21.73918 -17.39949 -0.56494 1.000 31.31674 148 ARG A O 1
ATOM 905 N N . GLY A 1 125 ? -23.55405 -18.51370 0.20170 1.000 30.21032 149 GLY A N 1
ATOM 906 C CA . GLY A 1 125 ? -24.24919 -17.33787 0.69789 1.000 30.38851 149 GLY A CA 1
ATOM 907 C C . GLY A 1 125 ? -25.15513 -16.68258 -0.31086 1.000 33.88589 149 GLY A C 1
ATOM 908 O O . GLY A 1 125 ? -25.50638 -15.49791 -0.14813 1.000 30.91418 149 GLY A O 1
ATOM 909 N N . THR A 1 126 ? -25.47061 -17.37809 -1.38710 1.000 29.18280 150 THR A N 1
ATOM 910 C CA . THR A 1 126 ? -26.29470 -16.84646 -2.45802 1.000 30.72913 150 THR A CA 1
ATOM 911 C C . THR A 1 126 ? -27.64082 -17.54796 -2.55715 1.000 28.21086 150 THR A C 1
ATOM 912 O O . THR A 1 126 ? -28.29530 -17.43290 -3.58845 1.000 27.84805 150 THR A O 1
ATOM 916 N N . GLY A 1 127 ? -28.07581 -18.25134 -1.50127 1.000 27.72035 151 GLY A N 1
ATOM 917 C CA . GLY A 1 127 ? -29.40828 -18.83043 -1.50325 1.000 24.96001 151 GLY A CA 1
ATOM 918 C C . GLY A 1 127 ? -30.47896 -17.77634 -1.29651 1.000 29.10522 151 GLY A C 1
ATOM 919 O O . GLY A 1 127 ? -30.25090 -16.75629 -0.66067 1.000 28.82401 151 GLY A O 1
ATOM 920 N N . VAL A 1 128 ? -31.63784 -18.00112 -1.91117 1.000 28.14711 152 VAL A N 1
ATOM 921 C CA . VAL A 1 128 ? -32.82439 -17.15936 -1.67690 1.000 24.70501 152 VAL A CA 1
ATOM 922 C C . VAL A 1 128 ? -33.80088 -17.90895 -0.78417 1.000 28.42607 152 VAL A C 1
ATOM 923 O O . VAL A 1 128 ? -34.12020 -17.45281 0.32130 1.000 31.52552 152 VAL A O 1
ATOM 927 N N . TYR A 1 129 ? -34.23101 -19.09567 -1.25130 1.000 27.39757 153 TYR A N 1
ATOM 928 C CA . TYR A 1 129 ? -35.13187 -19.98033 -0.54170 1.000 29.85356 153 TYR A CA 1
ATOM 929 C C . TYR A 1 129 ? -34.44205 -20.85554 0.48269 1.000 36.11486 153 TYR A C 1
ATOM 930 O O . TYR A 1 129 ? -35.13284 -21.41805 1.34183 1.000 41.98508 153 TYR A O 1
ATOM 939 N N . GLN A 1 130 ? -33.13465 -21.08671 0.34090 1.000 29.76219 154 GLN A N 1
ATOM 940 C CA . GLN A 1 130 ? -32.37525 -21.89091 1.29118 1.000 32.13073 154 GLN A CA 1
ATOM 941 C C . GLN A 1 130 ? -31.33684 -20.98295 1.93992 1.000 34.43773 154 GLN A C 1
ATOM 942 O O . GLN A 1 130 ? -30.46885 -20.40639 1.26316 1.000 29.77209 154 GLN A O 1
ATOM 948 N N . LYS A 1 131 ? -31.42220 -20.84823 3.25026 1.000 38.96334 155 LYS A N 1
ATOM 949 C CA . LYS A 1 131 ? -30.52747 -19.97442 3.98658 1.000 47.56820 155 LYS A CA 1
ATOM 950 C C . LYS A 1 131 ? -29.86321 -20.79981 5.07294 1.000 48.83720 155 LYS A C 1
ATOM 951 O O . LYS A 1 131 ? -30.53861 -21.51139 5.82349 1.000 56.19215 155 LYS A O 1
ATOM 957 N N . SER A 1 132 ? -28.54541 -20.75005 5.12739 1.000 48.83912 156 SER A N 1
ATOM 958 C CA . SER A 1 132 ? -27.83693 -21.53390 6.11684 1.000 52.61780 156 SER A CA 1
ATOM 959 C C . SER A 1 132 ? -27.62585 -20.71216 7.37345 1.000 51.99189 156 SER A C 1
ATOM 960 O O . SER A 1 132 ? -27.45629 -19.48943 7.31756 1.000 57.31365 156 SER A O 1
ATOM 963 N N . SER A 1 133 ? -27.62532 -21.40103 8.51298 1.000 52.72899 157 SER A N 1
ATOM 964 C CA . SER A 1 133 ? -27.19210 -20.77381 9.75081 1.000 57.40469 157 SER A CA 1
ATOM 965 C C . SER A 1 133 ? -25.92278 -21.38294 10.32967 1.000 52.22509 157 SER A C 1
ATOM 966 O O . SER A 1 133 ? -25.27462 -20.71954 11.15020 1.000 49.15219 157 SER A O 1
ATOM 969 N N . LEU A 1 134 ? -25.53026 -22.59929 9.91112 1.000 47.11786 158 LEU A N 1
ATOM 970 C CA . LEU A 1 134 ? -24.40513 -23.22690 10.58651 1.000 36.40738 158 LEU A CA 1
ATOM 971 C C . LEU A 1 134 ? -23.11109 -22.48889 10.26517 1.000 34.23800 158 LEU A C 1
ATOM 972 O O . LEU A 1 134 ? -22.97933 -21.72617 9.29697 1.000 33.37294 158 LEU A O 1
ATOM 977 N N . GLU A 1 135 ? -22.16335 -22.67788 11.15050 1.000 34.77292 159 GLU A N 1
ATOM 978 C CA . GLU A 1 135 ? -20.87139 -22.02701 11.00954 1.000 34.29342 159 GLU A CA 1
ATOM 979 C C . GLU A 1 135 ? -20.07288 -22.77906 9.96313 1.000 32.37538 159 GLU A C 1
ATOM 980 O O . GLU A 1 135 ? -20.01899 -24.00327 10.00242 1.000 31.85433 159 GLU A O 1
ATOM 986 N N . ILE A 1 136 ? -19.49249 -22.06463 9.00752 1.000 29.75769 160 ILE A N 1
ATOM 987 C CA . ILE A 1 136 ? -18.75659 -22.68389 7.90993 1.000 28.83524 160 ILE A CA 1
ATOM 988 C C . ILE A 1 136 ? -17.35285 -22.10767 7.86634 1.000 31.86363 160 ILE A C 1
ATOM 989 O O . ILE A 1 136 ? -17.18590 -20.88173 7.85675 1.000 31.06515 160 ILE A O 1
ATOM 994 N N . LYS A 1 137 ? -16.34679 -22.98565 7.77428 1.000 29.57246 161 LYS A N 1
ATOM 995 C CA . LYS A 1 137 ? -14.95372 -22.56146 7.65754 1.000 30.23631 161 LYS A CA 1
ATOM 996 C C . LYS A 1 137 ? -14.35510 -23.22185 6.42553 1.000 29.40806 161 LYS A C 1
ATOM 997 O O . LYS A 1 137 ? -14.43478 -24.44785 6.28529 1.000 30.66448 161 LYS A O 1
ATOM 1003 N N . LYS A 1 138 ? -13.83677 -22.41021 5.49954 1.000 31.24860 162 LYS A N 1
ATOM 1004 C CA . LYS A 1 138 ? -13.03851 -22.92615 4.39475 1.000 27.19274 162 LYS A CA 1
ATOM 1005 C C . LYS A 1 138 ? -11.59514 -22.97345 4.85887 1.000 31.46079 162 LYS A C 1
ATOM 1006 O O . LYS A 1 138 ? -11.07204 -21.96091 5.34106 1.000 31.91917 162 LYS A O 1
ATOM 1012 N N . ALA A 1 139 ? -10.94317 -24.12986 4.70222 1.000 27.13371 163 ALA A N 1
ATOM 1013 C CA . ALA A 1 139 ? -9.57102 -24.27099 5.18662 1.000 30.27596 163 ALA A CA 1
ATOM 1014 C C . ALA A 1 139 ? -8.63197 -23.32827 4.43899 1.000 32.37454 163 ALA A C 1
ATOM 1015 O O . ALA A 1 139 ? -8.85411 -22.99292 3.26586 1.000 28.85584 163 ALA A O 1
ATOM 1017 N N . ASP A 1 140 ? -7.55101 -22.91766 5.13148 1.000 29.77368 164 ASP A N 1
ATOM 1018 C CA . ASP A 1 140 ? -6.48377 -22.09513 4.57403 1.000 38.02503 164 ASP A CA 1
ATOM 1019 C C . ASP A 1 140 ? -5.14729 -22.81196 4.75108 1.000 36.99355 164 ASP A C 1
ATOM 1020 O O . ASP A 1 140 ? -5.07021 -23.86775 5.37469 1.000 35.59512 164 ASP A O 1
ATOM 1025 N N . GLY A 1 141 ? -4.09184 -22.21726 4.19869 1.000 36.96217 165 GLY A N 1
ATOM 1026 C CA . GLY A 1 141 ? -2.74602 -22.73244 4.44227 1.000 34.00833 165 GLY A CA 1
ATOM 1027 C C . GLY A 1 141 ? -2.55322 -24.19922 4.10081 1.000 34.27727 165 GLY A C 1
ATOM 1028 O O . GLY A 1 141 ? -2.85148 -24.66000 2.98669 1.000 30.75285 165 GLY A O 1
ATOM 1029 N N . ASN A 1 142 ? -1.98519 -24.93724 5.06394 1.000 30.49402 166 ASN A N 1
ATOM 1030 C CA . ASN A 1 142 ? -1.55608 -26.30523 4.79091 1.000 32.27799 166 ASN A CA 1
ATOM 1031 C C . ASN A 1 142 ? -2.75542 -27.19666 4.51723 1.000 31.27915 166 ASN A C 1
ATOM 1032 O O . ASN A 1 142 ? -2.66398 -28.11255 3.68463 1.000 29.44830 166 ASN A O 1
ATOM 1037 N N . GLY A 1 143 ? -3.84525 -26.97928 5.26779 1.000 31.69961 167 GLY A N 1
ATOM 1038 C CA . GLY A 1 143 ? -5.03627 -27.79983 5.09032 1.000 29.24604 167 GLY A CA 1
ATOM 1039 C C . GLY A 1 143 ? -5.63303 -27.60675 3.71216 1.000 30.57720 167 GLY A C 1
ATOM 1040 O O . GLY A 1 143 ? -6.04221 -28.56436 3.05615 1.000 29.81340 167 GLY A O 1
ATOM 1041 N N . ALA A 1 144 ? -5.67935 -26.35976 3.24370 1.000 29.29841 168 ALA A N 1
ATOM 1042 C CA . ALA A 1 144 ? -6.13624 -26.14702 1.88126 1.000 30.19999 168 ALA A CA 1
ATOM 1043 C C . ALA A 1 144 ? -5.20761 -26.80015 0.87775 1.000 29.00277 168 ALA A C 1
ATOM 1044 O O . ALA A 1 144 ? -5.67217 -27.35872 -0.11090 1.000 27.75741 168 ALA A O 1
ATOM 1046 N N . ALA A 1 145 ? -3.88114 -26.69704 1.06398 1.000 31.63218 169 ALA A N 1
ATOM 1047 C CA . ALA A 1 145 ? -2.96619 -27.30873 0.08967 1.000 28.44745 169 ALA A CA 1
ATOM 1048 C C . ALA A 1 145 ? -3.14526 -28.82549 -0.00720 1.000 27.20706 169 ALA A C 1
ATOM 1049 O O . ALA A 1 145 ? -3.17596 -29.39388 -1.10795 1.000 27.25234 169 ALA A O 1
ATOM 1051 N N . ILE A 1 146 ? -3.21878 -29.50283 1.13512 1.000 26.13910 170 ILE A N 1
ATOM 1052 C CA . ILE A 1 146 ? -3.47539 -30.94989 1.15836 1.000 25.40973 170 ILE A CA 1
ATOM 1053 C C . ILE A 1 146 ? -4.78006 -31.28184 0.42962 1.000 24.81443 170 ILE A C 1
ATOM 1054 O O . ILE A 1 146 ? -4.85826 -32.19635 -0.42876 1.000 24.96427 170 ILE A O 1
ATOM 1059 N N . ALA A 1 147 ? -5.82055 -30.50450 0.72913 1.000 25.16521 171 ALA A N 1
ATOM 1060 C CA . ALA A 1 147 ? -7.12974 -30.86340 0.18916 1.000 25.52048 171 ALA A CA 1
ATOM 1061 C C . ALA A 1 147 ? -7.18108 -30.61964 -1.30705 1.000 24.63766 171 ALA A C 1
ATOM 1062 O O . ALA A 1 147 ? -7.70840 -31.44734 -2.05378 1.000 25.87733 171 ALA A O 1
ATOM 1064 N N . GLU A 1 148 ? -6.57999 -29.51026 -1.78619 1.000 28.60831 172 GLU A N 1
ATOM 1065 C CA . GLU A 1 148 ? -6.5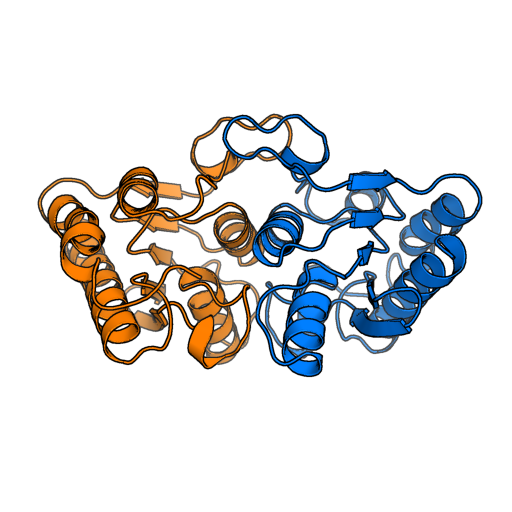4133 -29.28924 -3.23119 1.000 26.56625 172 GLU A CA 1
ATOM 1066 C C . GLU A 1 148 ? -5.70379 -30.32306 -3.92904 1.000 28.70508 172 GLU A C 1
ATOM 1067 O O . GLU A 1 148 ? -5.99177 -30.69148 -5.07965 1.000 28.98911 172 GLU A O 1
ATOM 1073 N N . GLN A 1 149 ? -4.63642 -30.79504 -3.26308 1.000 26.57731 173 GLN A N 1
ATOM 1074 C CA . GLN A 1 149 ? -3.75394 -31.74431 -3.92426 1.000 27.64913 173 GLN A CA 1
ATOM 1075 C C . GLN A 1 149 ? -4.42455 -33.07694 -4.21880 1.000 27.66683 173 GLN A C 1
ATOM 1076 O O . GLN A 1 149 ? -3.99505 -33.79904 -5.13047 1.000 24.99604 173 GLN A O 1
ATOM 1082 N N . VAL A 1 150 ? -5.45221 -33.44106 -3.43807 1.000 23.93058 174 VAL A N 1
ATOM 1083 C CA . VAL A 1 150 ? -6.17981 -34.68057 -3.72803 1.000 26.24597 174 VAL A CA 1
ATOM 1084 C C . VAL A 1 150 ? -6.51439 -34.79896 -5.20792 1.000 23.25729 174 VAL A C 1
ATOM 1085 O O . VAL A 1 150 ? -6.36996 -35.86630 -5.81475 1.000 25.85255 174 VAL A O 1
ATOM 1089 N N . PHE A 1 151 ? -6.99659 -33.70369 -5.81495 1.000 28.22819 175 PHE A N 1
ATOM 1090 C CA . PHE A 1 151 ? -7.50757 -33.84278 -7.16434 1.000 29.26024 175 PHE A CA 1
ATOM 1091 C C . PHE A 1 151 ? -6.39822 -33.98791 -8.19030 1.000 33.23210 175 PHE A C 1
ATOM 1092 O O . PHE A 1 151 ? -6.57661 -34.72159 -9.16011 1.000 34.08371 175 PHE A O 1
ATOM 1100 N N . GLN A 1 152 ? -5.23167 -33.37502 -7.95157 1.000 31.93077 176 GLN A N 1
ATOM 1101 C CA . GLN A 1 152 ? -4.10343 -33.59667 -8.84735 1.000 33.68908 176 GLN A CA 1
ATOM 1102 C C . GLN A 1 152 ? -3.51778 -34.99876 -8.68058 1.000 32.86975 176 GLN A C 1
ATOM 1103 O O . GLN A 1 152 ? -3.21272 -35.66306 -9.67479 1.000 33.93220 176 GLN A O 1
ATOM 1109 N N . ASN A 1 153 ? -3.44929 -35.50647 -7.44067 1.000 29.98781 177 ASN A N 1
ATOM 1110 C CA . ASN A 1 153 ? -2.84718 -36.82801 -7.19287 1.000 30.70059 177 ASN A CA 1
ATOM 1111 C C . ASN A 1 153 ? -3.73174 -37.98996 -7.63825 1.000 36.48844 177 ASN A C 1
ATOM 1112 O O . ASN A 1 153 ? -3.21716 -39.07245 -7.95267 1.000 33.88820 177 ASN A O 1
ATOM 1117 N N . THR A 1 154 ? -5.06491 -37.83887 -7.61312 1.000 28.77742 178 THR A N 1
ATOM 1118 C CA . THR A 1 154 ? -5.94003 -38.97830 -7.89293 1.000 29.66058 178 THR A CA 1
ATOM 1119 C C . THR A 1 154 ? -6.48965 -38.93072 -9.30226 1.000 37.40565 178 THR A C 1
ATOM 1120 O O . THR A 1 154 ? -7.29233 -39.80363 -9.67649 1.000 34.10113 178 THR A O 1
ATOM 1124 N N . LYS A 1 155 ? -5.99280 -37.97877 -10.10286 1.000 43.28510 179 LYS A N 1
ATOM 1125 C CA . LYS A 1 155 ? -6.56384 -37.55366 -11.38096 1.000 53.10609 179 LYS A CA 1
ATOM 1126 C C . LYS A 1 155 ? -7.11501 -38.69186 -12.22849 1.000 54.44445 179 LYS A C 1
ATOM 1127 O O . LYS A 1 155 ? -8.30273 -38.69450 -12.57460 1.000 58.46532 179 LYS A O 1
ATOM 1133 N N . GLU A 1 156 ? -6.28812 -39.66310 -12.60921 1.000 52.03849 180 GLU A N 1
ATOM 1134 C CA . GLU A 1 156 ? -6.94691 -40.72281 -13.38054 1.000 57.71196 180 GLU A CA 1
ATOM 1135 C C . GLU A 1 156 ? -6.86917 -42.07467 -12.68507 1.000 53.97256 180 GLU A C 1
ATOM 1136 O O . GLU A 1 156 ? -6.54808 -43.09470 -13.30477 1.000 58.76592 180 GLU A O 1
ATOM 1142 N N . LYS A 1 157 ? -7.19245 -42.08868 -11.39464 1.000 46.39847 181 LYS A N 1
ATOM 1143 C CA . LYS A 1 157 ? -7.20361 -43.30474 -10.60650 1.000 42.65480 181 LYS A CA 1
ATOM 1144 C C . LYS A 1 157 ? -8.60805 -43.84503 -10.38282 1.000 44.14872 181 LYS A C 1
ATOM 1145 O O . LYS A 1 157 ? -8.75981 -44.87241 -9.72447 1.000 40.04249 181 LYS A O 1
ATOM 1147 N N . PHE A 1 158 ? -9.64103 -43.19375 -10.91929 1.000 37.86546 182 PHE A N 1
ATOM 1148 C CA . PHE A 1 158 ? -10.99204 -43.62451 -10.61286 1.000 41.20628 182 PHE A CA 1
ATOM 1149 C C . PHE A 1 158 ? -11.90219 -43.27815 -11.77367 1.000 45.13140 182 PHE A C 1
ATOM 1150 O O . PHE A 1 158 ? -11.58348 -42.41190 -12.59160 1.000 45.01752 182 PHE A O 1
ATOM 1158 N N . ARG A 1 159 ? -13.08019 -43.90939 -11.76804 1.000 47.52993 183 ARG A N 1
ATOM 1159 C CA . ARG A 1 159 ? -14.14942 -43.64931 -12.72552 1.000 45.26156 183 ARG A CA 1
ATOM 1160 C C . ARG A 1 159 ? -15.04595 -42.50679 -12.24075 1.000 44.82066 183 ARG A C 1
ATOM 1161 O O . ARG A 1 159 ? -15.54078 -42.53993 -11.10776 1.000 45.38657 183 ARG A O 1
ATOM 1163 N N . LEU A 1 160 ? -15.26449 -41.51159 -13.10410 1.000 42.52843 184 LEU A N 1
ATOM 1164 C CA . LEU A 1 160 ? -16.18568 -40.42334 -12.81424 1.000 47.64203 184 LEU A CA 1
ATOM 1165 C C . LEU A 1 160 ? -17.63673 -40.91611 -12.75572 1.000 38.28238 184 LEU A C 1
ATOM 1166 O O . LEU A 1 160 ? -18.00527 -41.94075 -13.32897 1.000 40.58757 184 LEU A O 1
ATOM 1171 N N . TYR A 1 161 ? -18.46889 -40.14461 -12.04519 1.000 38.10685 185 TYR A N 1
ATOM 1172 C CA . TYR A 1 161 ? -19.88199 -40.46856 -11.82371 1.000 38.58603 185 TYR A CA 1
ATOM 1173 C C . TYR A 1 161 ? -20.55033 -39.12087 -11.50745 1.000 36.73203 185 TYR A C 1
ATOM 1174 O O . TYR A 1 161 ? -21.78395 -39.00446 -11.42312 1.000 41.16253 185 TYR A O 1
ATOM 1184 N N . GLY B 1 1 ? -52.54858 -42.04643 -21.75792 1.000 49.20652 25 GLY D N 1
ATOM 1185 C CA . GLY B 1 1 ? -51.23107 -41.54059 -22.11238 1.000 45.88019 25 GLY D CA 1
ATOM 1186 C C . GLY B 1 1 ? -50.54237 -40.80257 -20.97263 1.000 50.17140 25 GLY D C 1
ATOM 1187 O O . GLY B 1 1 ? -50.83188 -41.10034 -19.79807 1.000 58.83597 25 GLY D O 1
ATOM 1188 N N . PRO B 1 2 ? -49.64553 -39.85596 -21.32572 1.000 58.58251 26 PRO D N 1
ATOM 1189 C CA . PRO B 1 2 ? -48.88091 -39.12758 -20.28790 1.000 57.42067 26 PRO D CA 1
ATOM 1190 C C . PRO B 1 2 ? -49.72970 -38.67312 -19.11787 1.000 52.71796 26 PRO D C 1
ATOM 1191 O O . PRO B 1 2 ? -49.41416 -39.00211 -17.96871 1.000 52.33266 26 PRO D O 1
ATOM 1195 N N . HIS B 1 3 ? -50.83107 -37.96426 -19.39616 1.000 59.80487 27 HIS D N 1
ATOM 1196 C CA . HIS B 1 3 ? -51.70038 -37.44121 -18.34379 1.000 52.40448 27 HIS D CA 1
ATOM 1197 C C . HIS B 1 3 ? -52.21751 -38.55826 -17.43751 1.000 51.73112 27 HIS D C 1
ATOM 1198 O O . HIS B 1 3 ? -52.11824 -38.47755 -16.20658 1.000 48.92828 27 HIS D O 1
ATOM 1200 N N . MET B 1 4 ? -52.77074 -39.61850 -18.02863 1.000 52.85029 28 MET D N 1
ATOM 1201 C CA . MET B 1 4 ? -53.31293 -40.69413 -17.20694 1.000 51.32966 28 MET D CA 1
ATOM 1202 C C . MET B 1 4 ? -52.20883 -41.39247 -16.41939 1.000 50.23497 28 MET D C 1
ATOM 1203 O O . MET B 1 4 ? -52.39192 -41.70960 -15.23241 1.000 42.43948 28 MET D O 1
ATOM 1205 N N . SER B 1 5 ? -51.05585 -41.62709 -17.06436 1.000 49.45812 29 SER D N 1
ATOM 1206 C CA . SER B 1 5 ? -49.92012 -42.22977 -16.37198 1.000 39.00641 29 SER D CA 1
ATOM 1207 C C . SER B 1 5 ? -49.43447 -41.32254 -15.24323 1.000 36.41788 29 SER D C 1
ATOM 1208 O O . SER B 1 5 ? -49.27990 -41.77857 -14.11016 1.000 38.61667 29 SER D O 1
ATOM 1211 N N . ASP B 1 6 ? -49.26525 -40.01995 -15.52706 1.000 33.73353 30 ASP D N 1
ATOM 1212 C CA . ASP B 1 6 ? -48.86364 -39.04938 -14.49981 1.000 36.60773 30 ASP D CA 1
ATOM 1213 C C . ASP B 1 6 ? -49.81982 -39.06352 -13.30686 1.000 39.81876 30 ASP D C 1
ATOM 1214 O O . ASP B 1 6 ? -49.38285 -39.05192 -12.15022 1.000 36.33855 30 ASP D O 1
ATOM 1219 N N . HIS B 1 7 ? -51.13591 -39.00342 -13.56613 1.000 37.96962 31 HIS D N 1
ATOM 1220 C CA . HIS B 1 7 ? -52.07143 -39.00779 -12.45002 1.000 36.81396 31 HIS D CA 1
ATOM 1221 C C . HIS B 1 7 ? -51.98889 -40.31053 -11.65757 1.000 32.40091 31 HIS D C 1
ATOM 1222 O O . HIS B 1 7 ? -52.04266 -40.28520 -10.42169 1.000 32.90098 31 HIS D O 1
ATOM 1229 N N . LYS B 1 8 ? -51.83173 -41.45797 -12.33870 1.000 32.22158 32 LYS D N 1
ATOM 1230 C CA . LYS B 1 8 ? -51.75903 -42.73333 -11.62758 1.000 32.87693 32 LYS D CA 1
ATOM 1231 C C . LYS B 1 8 ? -50.53473 -42.79632 -10.71777 1.000 28.97761 32 LYS D C 1
ATOM 1232 O O . LYS B 1 8 ? -50.59497 -43.31517 -9.58449 1.000 27.59937 32 LYS D O 1
ATOM 1238 N N . PHE B 1 9 ? -49.39638 -42.33481 -11.22639 1.000 29.33844 33 PHE D N 1
ATOM 1239 C CA . PHE B 1 9 ? -48.17782 -42.46986 -10.42487 1.000 24.54072 33 PHE D CA 1
ATOM 1240 C C . PHE B 1 9 ? -48.10523 -41.43398 -9.31033 1.000 26.62775 33 PHE D C 1
ATOM 1241 O O . PHE B 1 9 ? -47.56974 -41.73044 -8.21419 1.000 25.99090 33 PHE D O 1
ATOM 1249 N N . LEU B 1 10 ? -48.66245 -40.23520 -9.54179 1.000 28.61850 34 LEU D N 1
ATOM 1250 C CA . LEU B 1 10 ? -48.70137 -39.26268 -8.45141 1.000 28.93856 34 LEU D CA 1
ATOM 1251 C C . LEU B 1 10 ? -49.63465 -39.76011 -7.36701 1.000 27.61795 34 LEU D C 1
ATOM 1252 O O . LEU B 1 10 ? -49.33092 -39.63644 -6.17148 1.000 27.94209 34 LEU D O 1
ATOM 1257 N N . THR B 1 11 ? -50.75783 -40.36906 -7.76790 1.000 27.94677 35 THR D N 1
ATOM 1258 C CA . THR B 1 11 ? -51.64450 -40.97743 -6.78586 1.000 27.22496 35 THR D CA 1
ATOM 1259 C C . THR B 1 11 ? -50.94331 -42.06271 -5.97594 1.000 27.54378 35 THR D C 1
ATOM 1260 O O . THR B 1 11 ? -51.13456 -42.15907 -4.75197 1.000 27.72603 35 THR D O 1
ATOM 1264 N N . GLN B 1 12 ? -50.10614 -42.88101 -6.63490 1.000 26.64107 36 GLN D N 1
ATOM 1265 C CA . GLN B 1 12 ? -49.34924 -43.87619 -5.88889 1.000 26.34696 36 GLN D CA 1
ATOM 1266 C C . GLN B 1 12 ? -48.41604 -43.21673 -4.87328 1.000 24.03206 36 GLN D C 1
ATOM 1267 O O . GLN B 1 12 ? -48.26325 -43.71572 -3.74660 1.000 25.09508 36 GLN D O 1
ATOM 1273 N N . ALA B 1 13 ? -47.75452 -42.11519 -5.26869 1.000 22.23832 37 ALA D N 1
ATOM 1274 C CA . ALA B 1 13 ? -46.86507 -41.42882 -4.33095 1.000 22.73621 37 ALA D CA 1
ATOM 1275 C C . ALA B 1 13 ? -47.64230 -40.90626 -3.12316 1.000 23.23313 37 ALA D C 1
ATOM 1276 O O . ALA B 1 13 ? -47.18116 -40.99867 -1.97154 1.000 23.71532 37 ALA D O 1
ATOM 1278 N N . VAL B 1 14 ? -48.84265 -40.37115 -3.37407 1.000 24.91694 38 VAL D N 1
ATOM 1279 C CA . VAL B 1 14 ? -49.67717 -39.87414 -2.27358 1.000 26.22320 38 VAL D CA 1
ATOM 1280 C C . VAL B 1 14 ? -50.07582 -41.02593 -1.35686 1.000 25.51475 38 VAL D C 1
ATOM 1281 O O . VAL B 1 14 ? -50.06583 -40.90180 -0.11794 1.000 25.38383 38 VAL D O 1
ATOM 1285 N N . GLU B 1 15 ? -50.43097 -42.17962 -1.94227 1.000 26.95277 39 GLU D N 1
ATOM 1286 C CA . GLU B 1 15 ? -50.80521 -43.30169 -1.08983 1.000 28.25056 39 GLU D CA 1
ATOM 1287 C C . GLU B 1 15 ? -49.62108 -43.78500 -0.26148 1.000 30.14868 39 GLU D C 1
ATOM 1288 O O . GLU B 1 15 ? -49.79466 -44.15803 0.90256 1.000 27.18580 39 GLU D O 1
ATOM 1294 N N . GLU B 1 16 ? -48.39845 -43.77372 -0.83432 1.000 26.06506 40 GLU D N 1
ATOM 1295 C CA . GLU B 1 16 ? -47.21195 -44.08387 -0.03130 1.000 25.87937 40 GLU D CA 1
ATOM 1296 C C . GLU B 1 16 ? -47.05005 -43.12880 1.15265 1.000 22.60085 40 GLU D C 1
ATOM 1297 O O . GLU B 1 16 ? -46.63372 -43.55129 2.23689 1.000 25.22010 40 GLU D O 1
ATOM 1303 N N . ALA B 1 17 ? -47.27952 -41.84303 0.92929 1.000 22.33079 41 ALA D N 1
ATOM 1304 C CA . ALA B 1 17 ? -47.21615 -40.85262 2.01660 1.000 25.50524 41 ALA D CA 1
ATOM 1305 C C . ALA B 1 17 ? -48.15234 -41.23910 3.16447 1.000 28.97463 41 ALA D C 1
ATOM 1306 O O . ALA B 1 17 ? -47.76094 -41.23559 4.35507 1.000 28.25164 41 ALA D O 1
ATOM 1308 N N . TYR B 1 18 ? -49.41002 -41.57325 2.81204 1.000 28.22785 42 TYR D N 1
ATOM 1309 C CA . TYR B 1 18 ? -50.36416 -41.96923 3.85110 1.000 29.56011 42 TYR D CA 1
ATOM 1310 C C . TYR B 1 18 ? -49.93060 -43.25852 4.53491 1.000 27.20618 42 TYR D C 1
ATOM 1311 O O . TYR B 1 18 ? -49.97851 -43.36292 5.76924 1.000 31.98041 42 TYR D O 1
ATOM 1320 N N . LYS B 1 19 ? -49.42048 -44.22523 3.75879 1.000 29.32388 43 LYS D N 1
ATOM 1321 C CA . LYS B 1 19 ? -48.99348 -45.50023 4.33457 1.000 31.94079 43 LYS D CA 1
ATOM 1322 C C . LYS B 1 19 ? -47.83426 -45.29877 5.30686 1.000 31.79332 43 LYS D C 1
ATOM 1323 O O . LYS B 1 19 ? -47.79421 -45.89600 6.39929 1.000 29.71975 43 LYS D O 1
ATOM 1329 N N . GLY B 1 20 ? -46.87155 -44.45328 4.92604 1.000 26.37670 44 GLY D N 1
ATOM 1330 C CA . GLY B 1 20 ? -45.69317 -44.29787 5.75718 1.000 25.96231 44 GLY D CA 1
ATOM 1331 C C . GLY B 1 20 ? -46.00068 -43.58363 7.05094 1.000 29.40579 44 GLY D C 1
ATOM 1332 O O . GLY B 1 20 ? -45.50277 -43.96432 8.12280 1.000 29.28737 44 GLY D O 1
ATOM 1333 N N . VAL B 1 21 ? -46.84810 -42.55973 6.98280 1.000 28.59350 45 VAL D N 1
ATOM 1334 C CA . VAL B 1 21 ? -47.10314 -41.86100 8.21949 1.000 31.39132 45 VAL D CA 1
ATOM 1335 C C . VAL B 1 21 ? -47.94774 -42.75860 9.11308 1.000 33.61187 45 VAL D C 1
ATOM 1336 O O . VAL B 1 21 ? -47.71936 -42.80463 10.33166 1.000 35.13294 45 VAL D O 1
ATOM 1340 N N . ASP B 1 22 ? -48.85962 -43.56135 8.51823 1.000 31.80197 46 ASP D N 1
ATOM 1341 C CA . ASP B 1 22 ? -49.72463 -44.44381 9.29759 1.000 37.16040 46 ASP D CA 1
ATOM 1342 C C . ASP B 1 22 ? -48.92601 -45.48161 10.07587 1.000 43.28260 46 ASP D C 1
ATOM 1343 O O . ASP B 1 22 ? -49.28222 -45.80913 11.21704 1.000 43.04312 46 ASP D O 1
ATOM 1345 N N . CYS B 1 23 ? -47.83387 -46.01237 9.49277 1.000 35.71802 47 CYS D N 1
ATOM 1346 C CA . CYS B 1 23 ? -47.11792 -47.08541 10.16865 1.000 34.21040 47 CYS D CA 1
ATOM 1347 C C . CYS B 1 23 ? -45.89278 -46.60889 10.94958 1.000 36.75333 47 CYS D C 1
ATOM 1348 O O . CYS B 1 23 ? -45.15519 -47.44943 11.48800 1.000 37.58131 47 CYS D O 1
ATOM 1351 N N . GLY B 1 24 ? -45.68044 -45.28593 11.03638 1.000 30.08725 48 GLY D N 1
ATOM 1352 C CA . GLY B 1 24 ? -44.68769 -44.62998 11.86347 1.000 29.78640 48 GLY D CA 1
ATOM 1353 C C . GLY B 1 24 ? -43.29410 -44.59863 11.24426 1.000 31.50901 48 GLY D C 1
ATOM 1354 O O . GLY B 1 24 ? -42.33194 -44.30468 11.94752 1.000 31.06632 48 GLY D O 1
ATOM 1355 N N . ASP B 1 25 ? -43.17496 -44.86419 9.94521 1.000 27.05638 49 ASP D N 1
ATOM 1356 C CA . ASP B 1 25 ? -41.85785 -44.90807 9.30036 1.000 27.84230 49 ASP D CA 1
ATOM 1357 C C . ASP B 1 25 ? -41.23670 -43.51618 9.15620 1.000 28.19434 49 ASP D C 1
ATOM 1358 O O . ASP B 1 25 ? -39.99697 -43.38471 9.12328 1.000 24.47640 49 ASP D O 1
ATOM 1363 N N . GLY B 1 26 ? -42.05444 -42.48083 9.02063 1.000 25.89321 50 GLY D N 1
ATOM 1364 C CA . GLY B 1 26 ? -41.55557 -41.15092 8.74767 1.000 27.61638 50 GLY D CA 1
ATOM 1365 C C . GLY B 1 26 ? -42.72727 -40.21101 8.54175 1.000 26.44226 50 GLY D C 1
ATOM 1366 O O . GLY B 1 26 ? -43.87445 -40.55070 8.85363 1.000 29.84804 50 GLY D O 1
ATOM 1367 N N . GLY B 1 27 ? -42.43528 -39.03452 8.00200 1.000 24.69884 51 GLY D N 1
ATOM 1368 C CA . GLY B 1 27 ? -43.48529 -38.07292 7.73180 1.000 26.97319 51 GLY D CA 1
ATOM 1369 C C . GLY B 1 27 ? -44.29384 -38.45654 6.50537 1.000 26.23170 51 GLY D C 1
ATOM 1370 O O . GLY B 1 27 ? -44.03247 -39.48324 5.84984 1.000 25.55092 51 GLY D O 1
ATOM 1371 N N . PRO B 1 28 ? -45.33933 -37.64352 6.19781 1.000 26.41034 52 PRO D N 1
ATOM 1372 C CA . PRO B 1 28 ? -46.29626 -37.94488 5.09784 1.000 27.17437 52 PRO D CA 1
ATOM 1373 C C . PRO B 1 28 ? -45.79624 -37.54241 3.71447 1.000 25.21657 52 PRO D C 1
ATOM 1374 O O . PRO B 1 28 ? -46.27357 -36.57473 3.07284 1.000 24.92835 52 PRO D O 1
ATOM 1378 N N . PHE B 1 29 ? -44.82298 -38.31443 3.21862 1.000 24.28889 53 PHE D N 1
ATOM 1379 C CA . PHE B 1 29 ? -44.16740 -38.02396 1.94628 1.000 24.22758 53 PHE D CA 1
ATOM 1380 C C . PHE B 1 29 ? -43.94597 -39.34115 1.22681 1.000 22.15106 53 PHE D C 1
ATOM 1381 O O . PHE B 1 29 ? -43.44189 -40.29357 1.82956 1.000 22.67523 53 PHE D O 1
ATOM 1389 N N . GLY B 1 30 ? -44.28311 -39.41098 -0.05937 1.000 22.46364 54 GLY D N 1
ATOM 1390 C CA . GLY B 1 30 ? -44.04012 -40.61823 -0.81027 1.000 21.85702 54 GLY D CA 1
ATOM 1391 C C . GLY B 1 30 ? -43.39696 -40.26546 -2.13324 1.000 23.46949 54 GLY D C 1
ATOM 1392 O O . GLY B 1 30 ? -43.44411 -39.12975 -2.57254 1.000 23.30244 54 GLY D O 1
ATOM 1393 N N . ALA B 1 31 ? -42.78476 -41.27507 -2.75731 1.000 20.57291 55 ALA D N 1
ATOM 1394 C CA . ALA B 1 31 ? -42.11478 -41.07032 -4.04003 1.000 23.95313 55 ALA D CA 1
ATOM 1395 C C . ALA B 1 31 ? -42.14057 -42.36002 -4.83084 1.000 23.76245 55 ALA D C 1
ATOM 1396 O O . ALA B 1 31 ? -41.97635 -43.42793 -4.25358 1.000 24.51863 55 ALA D O 1
ATOM 1398 N N . VAL B 1 32 ? -42.33857 -42.25628 -6.14325 1.000 23.13300 56 VAL D N 1
ATOM 1399 C CA . VAL B 1 32 ? -42.43530 -43.42283 -7.01724 1.000 21.47641 56 VAL D CA 1
ATOM 1400 C C . VAL B 1 32 ? -41.51360 -43.17099 -8.19845 1.000 22.93378 56 VAL D C 1
ATOM 1401 O O . VAL B 1 32 ? -41.55422 -42.09361 -8.80317 1.000 24.00012 56 VAL D O 1
ATOM 1405 N N . ILE B 1 33 ? -40.68290 -44.15051 -8.53138 1.000 23.47185 57 ILE D N 1
ATOM 1406 C CA . ILE B 1 33 ? -39.77873 -44.01567 -9.65930 1.000 23.82281 57 ILE D CA 1
ATOM 1407 C C . ILE B 1 33 ? -40.22042 -45.02208 -10.69842 1.000 25.01090 57 ILE D C 1
ATOM 1408 O O . ILE B 1 33 ? -40.46401 -46.18413 -10.36662 1.000 27.92716 57 ILE D O 1
ATOM 1413 N N . VAL B 1 34 ? -40.36722 -44.55212 -11.93846 1.000 24.30450 58 VAL D N 1
ATOM 1414 C CA . VAL B 1 34 ? -41.02095 -45.34400 -12.98396 1.000 25.66133 58 VAL D CA 1
ATOM 1415 C C . VAL B 1 34 ? -40.09353 -45.41093 -14.18148 1.000 27.79309 58 VAL D C 1
ATOM 1416 O O . VAL B 1 34 ? -39.42028 -44.43539 -14.49564 1.000 26.70963 58 VAL D O 1
ATOM 1420 N N . HIS B 1 35 ? -40.01964 -46.57727 -14.82859 1.000 28.49951 59 HIS D N 1
ATOM 1421 C CA . HIS B 1 35 ? -39.18724 -46.74512 -16.01870 1.000 27.86500 59 HIS D CA 1
ATOM 1422 C C . HIS B 1 35 ? -40.09911 -47.13414 -17.16738 1.000 32.00081 59 HIS D C 1
ATOM 1423 O O . HIS B 1 35 ? -40.55162 -48.28207 -17.21325 1.000 31.63814 59 HIS D O 1
ATOM 1430 N N . ASN B 1 36 ? -40.36284 -46.21247 -18.08958 1.000 31.43584 60 A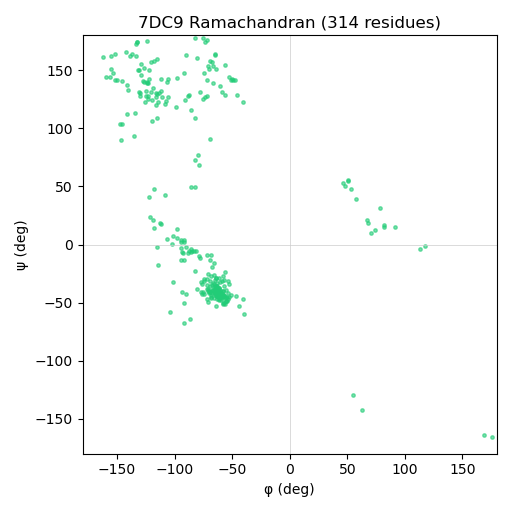SN D N 1
ATOM 1431 C CA . ASN B 1 36 ? -41.27792 -46.46980 -19.22200 1.000 36.37389 60 ASN D CA 1
ATOM 1432 C C . ASN B 1 36 ? -42.57886 -47.13851 -18.76974 1.000 34.73938 60 ASN D C 1
ATOM 1433 O O . ASN B 1 36 ? -42.99037 -48.20153 -19.26969 1.000 34.99979 60 ASN D O 1
ATOM 1438 N N . ASN B 1 37 ? -43.22496 -46.50637 -17.79083 1.000 33.24308 61 ASN D N 1
ATOM 1439 C CA . ASN B 1 37 ? -44.50323 -46.92482 -17.21953 1.000 33.65482 61 ASN D CA 1
ATOM 1440 C C . ASN B 1 37 ? -44.44488 -48.19167 -16.38393 1.000 34.84325 61 ASN D C 1
ATOM 1441 O O . ASN B 1 37 ? -45.49287 -48.69455 -15.97676 1.000 32.99974 61 ASN D O 1
ATOM 1446 N N . GLU B 1 38 ? -43.26157 -48.70398 -16.06330 1.000 28.82435 62 GLU D N 1
ATOM 1447 C CA . GLU B 1 38 ? -43.11645 -49.79618 -15.11743 1.000 28.00908 62 GLU D CA 1
ATOM 1448 C C . GLU B 1 38 ? -42.56940 -49.26083 -13.78684 1.000 29.00568 62 GLU D C 1
ATOM 1449 O O . GLU B 1 38 ? -41.57076 -48.55505 -13.78634 1.000 28.74160 62 GLU D O 1
ATOM 1455 N N . VAL B 1 39 ? -43.21936 -49.54468 -12.66266 1.000 29.71241 63 VAL D N 1
ATOM 1456 C CA . VAL B 1 39 ? -42.72294 -48.98578 -11.40370 1.000 27.43454 63 VAL D CA 1
ATOM 1457 C C . VAL B 1 39 ? -41.45365 -49.71874 -10.99149 1.000 29.63822 63 VAL D C 1
ATOM 1458 O O . VAL B 1 39 ? -41.41755 -50.96299 -10.93711 1.000 31.18877 63 VAL D O 1
ATOM 1462 N N . VAL B 1 40 ? -40.39536 -48.94458 -10.73734 1.000 26.72790 64 VAL D N 1
ATOM 1463 C CA . VAL B 1 40 ? -39.13443 -49.47564 -10.22220 1.000 28.07690 64 VAL D CA 1
ATOM 1464 C C . VAL B 1 40 ? -39.05938 -49.40098 -8.70041 1.000 32.55569 64 VAL D C 1
ATOM 1465 O O . VAL B 1 40 ? -38.57578 -50.33037 -8.05816 1.000 34.72926 64 VAL D O 1
ATOM 1469 N N . ALA B 1 41 ? -39.51633 -48.31067 -8.07626 1.000 26.36711 65 ALA D N 1
ATOM 1470 C CA . ALA B 1 41 ? -39.44645 -48.22215 -6.62575 1.000 23.51439 65 ALA D CA 1
ATOM 1471 C C . ALA B 1 41 ? -40.66946 -47.44219 -6.19587 1.000 27.04397 65 ALA D C 1
ATOM 1472 O O . ALA B 1 41 ? -41.03622 -46.49206 -6.87025 1.000 24.50509 65 ALA D O 1
ATOM 1474 N N . SER B 1 42 ? -41.28525 -47.83619 -5.09545 1.000 24.81966 66 SER D N 1
ATOM 1475 C CA . SER B 1 42 ? -42.39898 -47.04914 -4.56626 1.000 23.49982 66 SER D CA 1
ATOM 1476 C C . SER B 1 42 ? -42.13305 -46.95584 -3.07203 1.000 26.71983 66 SER D C 1
ATOM 1477 O O . SER B 1 42 ? -42.08911 -47.98284 -2.40501 1.000 27.76714 66 SER D O 1
ATOM 1480 N N . CYS B 1 43 ? -41.84604 -45.75952 -2.56520 1.000 23.90562 67 CYS D N 1
ATOM 1481 C CA . CYS B 1 43 ? -41.25612 -45.58712 -1.24259 1.000 22.39287 67 CYS D CA 1
ATOM 1482 C C . CYS B 1 43 ? -41.92032 -44.40552 -0.53100 1.000 23.74566 67 CYS D C 1
ATOM 1483 O O . CYS B 1 43 ? -42.57041 -43.55157 -1.14246 1.000 27.26962 67 CYS D O 1
ATOM 1486 N N . HIS B 1 44 ? -41.74675 -44.37077 0.77835 1.000 22.92535 68 HIS D N 1
ATOM 1487 C CA . HIS B 1 44 ? -42.06724 -43.18477 1.54919 1.000 25.11481 68 HIS D CA 1
ATOM 1488 C C . HIS B 1 44 ? -40.92296 -42.85526 2.48378 1.000 23.71566 68 HIS D C 1
ATOM 1489 O O . HIS B 1 44 ? -39.91418 -43.55816 2.53474 1.000 24.35877 68 HIS D O 1
ATOM 1496 N N . ASN B 1 45 ? -41.06662 -41.69759 3.15648 1.000 23.38275 69 ASN D N 1
ATOM 1497 C CA . ASN B 1 45 ? -40.05906 -41.20374 4.07695 1.000 20.41717 69 ASN D CA 1
ATOM 1498 C C . ASN B 1 45 ? -39.76374 -42.23928 5.17178 1.000 24.06413 69 ASN D C 1
ATOM 1499 O O . ASN B 1 45 ? -40.67238 -42.77624 5.80486 1.000 24.00279 69 ASN D O 1
ATOM 1504 N N . MET B 1 46 ? -38.47314 -42.55546 5.37681 1.000 22.74576 70 MET D N 1
ATOM 1505 C CA . MET B 1 46 ? -38.08649 -43.59402 6.32763 1.000 22.42749 70 MET D CA 1
ATOM 1506 C C . MET B 1 46 ? -37.21717 -43.04765 7.44355 1.000 24.41993 70 MET D C 1
ATOM 1507 O O . MET B 1 46 ? -36.48904 -43.80656 8.08088 1.000 23.30602 70 MET D O 1
ATOM 1512 N N . VAL B 1 47 ? -37.25748 -41.75026 7.68965 1.000 19.85450 71 VAL D N 1
ATOM 1513 C CA . VAL B 1 47 ? -36.32468 -41.14600 8.62375 1.000 21.68473 71 VAL D CA 1
ATOM 1514 C C . VAL B 1 47 ? -36.43680 -41.78815 9.99904 1.000 24.51118 71 VAL D C 1
ATOM 1515 O O . VAL B 1 47 ? -35.43273 -41.98216 10.67712 1.000 23.29993 71 VAL D O 1
ATOM 1519 N N . LEU B 1 48 ? -37.67117 -42.00138 10.47827 1.000 23.94427 72 LEU D N 1
ATOM 1520 C CA . LEU B 1 48 ? -37.84411 -42.59266 11.80680 1.000 24.60514 72 LEU D CA 1
ATOM 1521 C C . LEU B 1 48 ? -37.53982 -44.08504 11.81439 1.000 23.39541 72 LEU D C 1
ATOM 1522 O O . LEU B 1 48 ? -36.83922 -44.56795 12.73453 1.000 27.81935 72 LEU D O 1
ATOM 1527 N N . LYS B 1 49 ? -37.99279 -44.82257 10.79654 1.000 23.73194 73 LYS D N 1
ATOM 1528 C CA . LYS B 1 49 ? -37.71035 -46.26378 10.77506 1.000 23.32166 73 LYS D CA 1
ATOM 1529 C C . LYS B 1 49 ? -36.20824 -46.50888 10.71386 1.000 27.04748 73 LYS D C 1
ATOM 1530 O O . LYS B 1 49 ? -35.69124 -47.38770 11.40394 1.000 25.57707 73 LYS D O 1
ATOM 1536 N N . TYR B 1 50 ? -35.50210 -45.74373 9.90015 1.000 20.61207 74 TYR D N 1
ATOM 1537 C CA . TYR B 1 50 ? -34.07400 -46.00093 9.66221 1.000 23.05677 74 TYR D CA 1
ATOM 1538 C C . TYR B 1 50 ? -33.12212 -45.23648 10.57602 1.000 25.74283 74 TYR D C 1
ATOM 1539 O O . TYR B 1 50 ? -31.90550 -45.43827 10.46961 1.000 24.75113 74 TYR D O 1
ATOM 1548 N N . THR B 1 51 ? -33.61659 -44.30530 11.39366 1.000 24.80134 75 THR D N 1
ATOM 1549 C CA . THR B 1 51 ? -32.77907 -43.36776 12.15697 1.000 22.66870 75 THR D CA 1
ATOM 1550 C C . THR B 1 51 ? -31.77430 -42.68675 11.23245 1.000 22.60153 75 THR D C 1
ATOM 1551 O O . THR B 1 51 ? -30.55577 -42.72987 11.44879 1.000 23.14904 75 THR D O 1
ATOM 1555 N N . ASP B 1 52 ? -32.29581 -42.07984 10.17569 1.000 23.85423 76 ASP D N 1
ATOM 1556 C CA . ASP B 1 52 ? -31.46496 -41.59868 9.06772 1.000 23.32556 76 ASP D CA 1
ATOM 1557 C C . ASP B 1 52 ? -32.14316 -40.31819 8.57746 1.000 22.97194 76 ASP D C 1
ATOM 1558 O O . ASP B 1 52 ? -33.14419 -40.38023 7.84397 1.000 21.57828 76 ASP D O 1
ATOM 1563 N N . PRO B 1 53 ? -31.61150 -39.15197 8.90519 1.000 22.67599 77 PRO D N 1
ATOM 1564 C CA . PRO B 1 53 ? -32.29068 -37.92910 8.46562 1.000 23.08633 77 PRO D CA 1
ATOM 1565 C C . PRO B 1 53 ? -32.16062 -37.67752 6.97749 1.000 24.00967 77 PRO D C 1
ATOM 1566 O O . PRO B 1 53 ? -32.86062 -36.78963 6.44296 1.000 23.39060 77 PRO D O 1
ATOM 1570 N N . THR B 1 54 ? -31.32456 -38.45568 6.27448 1.000 21.55481 78 THR D N 1
ATOM 1571 C CA . THR B 1 54 ? -31.30972 -38.34714 4.82413 1.000 19.74044 78 THR D CA 1
ATOM 1572 C C . THR B 1 54 ? -32.35718 -39.21048 4.14462 1.000 20.82546 78 THR D C 1
ATOM 1573 O O . THR B 1 54 ? -32.48071 -39.10941 2.90600 1.000 22.31824 78 THR D O 1
ATOM 1577 N N . ALA B 1 55 ? -33.09142 -40.06941 4.89091 1.000 20.54328 79 ALA D N 1
ATOM 1578 C CA . ALA B 1 55 ? -33.99738 -41.04969 4.27534 1.000 19.96949 79 ALA D CA 1
ATOM 1579 C C . ALA B 1 55 ? -35.34533 -40.40408 3.93143 1.000 22.45056 79 ALA D C 1
ATOM 1580 O O . ALA B 1 55 ? -36.41333 -40.98100 4.20127 1.000 21.46750 79 ALA D O 1
ATOM 1582 N N . HIS B 1 56 ? -35.29465 -39.26468 3.26178 1.000 19.28060 80 HIS D N 1
ATOM 1583 C CA . HIS B 1 56 ? -36.52523 -38.69389 2.72243 1.000 18.84983 80 HIS D CA 1
ATOM 1584 C C . HIS B 1 56 ? -37.09490 -39.60863 1.64702 1.000 21.69950 80 HIS D C 1
ATOM 1585 O O . HIS B 1 56 ? -36.42232 -40.51200 1.15528 1.000 21.12545 80 HIS D O 1
ATOM 1592 N N . ALA B 1 57 ? -38.37568 -39.39476 1.30047 1.000 21.20120 81 ALA D N 1
ATOM 1593 C CA . ALA B 1 57 ? -39.03995 -40.27840 0.32990 1.000 21.48123 81 ALA D CA 1
ATOM 1594 C C . ALA B 1 57 ? -38.25914 -40.37770 -0.99014 1.000 19.99685 81 ALA D C 1
ATOM 1595 O O . ALA B 1 57 ? -38.03512 -41.47945 -1.52549 1.000 22.65220 81 ALA D O 1
ATOM 1597 N N . GLN B 1 58 ? -37.81106 -39.23644 -1.50897 1.000 19.20125 82 GLN D N 1
ATOM 1598 C CA . GLN B 1 58 ? -37.13379 -39.21764 -2.80948 1.000 19.24139 82 GLN D CA 1
ATOM 1599 C C . GLN B 1 58 ? -35.79243 -39.91149 -2.74713 1.000 21.17578 82 GLN D C 1
ATOM 1600 O O . GLN B 1 58 ? -35.42410 -40.64598 -3.67542 1.000 23.05982 82 GLN D O 1
ATOM 1606 N N . VAL B 1 59 ? -35.02601 -39.64501 -1.69688 1.000 20.34678 83 VAL D N 1
ATOM 1607 C CA . VAL B 1 59 ? -33.72695 -40.30432 -1.56478 1.000 19.64348 83 VAL D CA 1
ATOM 1608 C C . VAL B 1 59 ? -33.92613 -41.80612 -1.42600 1.000 23.01312 83 VAL D C 1
ATOM 1609 O O . VAL B 1 59 ? -33.17612 -42.60392 -2.01777 1.000 21.38752 83 VAL D O 1
ATOM 1613 N N . THR B 1 60 ? -34.89780 -42.22338 -0.59671 1.000 21.23222 84 THR D N 1
ATOM 1614 C CA . THR B 1 60 ? -35.14649 -43.65059 -0.42398 1.000 22.77310 84 THR D CA 1
ATOM 1615 C C . THR B 1 60 ? -35.49795 -44.30572 -1.74096 1.000 21.50421 84 THR D C 1
ATOM 1616 O O . THR B 1 60 ? -34.99506 -45.39976 -2.03056 1.000 22.95860 84 THR D O 1
ATOM 1620 N N . ALA B 1 61 ? -36.37291 -43.66132 -2.54177 1.000 21.15679 85 ALA D N 1
ATOM 1621 C CA . ALA B 1 61 ? -36.75658 -44.21716 -3.84578 1.000 21.73969 85 ALA D CA 1
ATOM 1622 C C . ALA B 1 61 ? -35.54918 -44.32279 -4.78946 1.000 23.97838 85 ALA D C 1
ATOM 1623 O O . ALA B 1 61 ? -35.41089 -45.32026 -5.51502 1.000 21.90906 85 ALA D O 1
ATOM 1625 N N . ILE B 1 62 ? -34.71207 -43.28540 -4.85149 1.000 22.76018 86 ILE D N 1
ATOM 1626 C CA . ILE B 1 62 ? -33.48893 -43.36337 -5.67073 1.000 20.59115 86 ILE D CA 1
ATOM 1627 C C . ILE B 1 62 ? -32.61376 -44.53540 -5.23007 1.000 21.88812 86 ILE D C 1
ATOM 1628 O O . ILE B 1 62 ? -32.12590 -45.32737 -6.06015 1.000 22.73665 86 ILE D O 1
ATOM 1633 N N . ARG B 1 63 ? -32.34050 -44.63459 -3.92311 1.000 21.76568 87 ARG D N 1
ATOM 1634 C CA . ARG B 1 63 ? -31.51580 -45.74572 -3.44896 1.000 21.55756 87 ARG D CA 1
ATOM 1635 C C . ARG B 1 63 ? -32.07796 -47.09012 -3.90813 1.000 22.58823 87 ARG D C 1
ATOM 1636 O O . ARG B 1 63 ? -31.33348 -47.95499 -4.42852 1.000 23.20675 87 ARG D O 1
ATOM 1644 N N . GLU B 1 64 ? -33.41619 -47.28200 -3.74549 1.000 21.96342 88 GLU D N 1
ATOM 1645 C CA . GLU B 1 64 ? -34.04440 -48.55673 -4.08821 1.000 22.71204 88 GLU D CA 1
ATOM 1646 C C . GLU B 1 64 ? -33.97516 -48.83988 -5.57799 1.000 23.76323 88 GLU D C 1
ATOM 1647 O O . GLU B 1 64 ? -33.69827 -49.98977 -5.98306 1.000 23.72701 88 GLU D O 1
ATOM 1653 N N . ALA B 1 65 ? -34.30611 -47.82734 -6.39530 1.000 21.88932 89 ALA D N 1
ATOM 1654 C CA . ALA B 1 65 ? -34.31188 -47.96082 -7.85526 1.000 21.00578 89 ALA D CA 1
ATOM 1655 C C . ALA B 1 65 ? -32.92265 -48.30145 -8.38498 1.000 24.61390 89 ALA D C 1
ATOM 1656 O O . ALA B 1 65 ? -32.77923 -49.20185 -9.23868 1.000 24.65742 89 ALA D O 1
ATOM 1658 N N . CYS B 1 66 ? -31.89299 -47.59364 -7.89536 1.000 21.01014 90 CYS D N 1
ATOM 1659 C CA . CYS B 1 66 ? -30.52614 -47.85390 -8.35167 1.000 21.31283 90 CYS D CA 1
ATOM 1660 C C . CYS B 1 66 ? -30.10671 -49.26725 -7.97470 1.000 27.28347 90 CYS D C 1
ATOM 1661 O O . CYS B 1 66 ? -29.50438 -49.97880 -8.78514 1.000 26.61715 90 CYS D O 1
ATOM 1664 N N . LYS B 1 67 ? -30.44388 -49.69977 -6.75158 1.000 23.81784 91 LYS D N 1
ATOM 1665 C CA . LYS B 1 67 ? -30.09247 -51.06458 -6.34922 1.000 28.03874 91 LYS D CA 1
ATOM 1666 C C . LYS B 1 67 ? -30.79186 -52.08603 -7.22914 1.000 27.87784 91 LYS D C 1
ATOM 1667 O O . LYS B 1 67 ? -30.16371 -53.03278 -7.70456 1.000 28.33276 91 LYS D O 1
ATOM 1673 N N . LYS B 1 68 ? -32.07921 -51.87280 -7.50192 1.000 27.07819 92 LYS D N 1
ATOM 1674 C CA . LYS B 1 68 ? -32.85375 -52.80207 -8.29798 1.000 27.95808 92 LYS D CA 1
ATOM 1675 C C . LYS B 1 68 ? -32.35287 -52.87738 -9.73222 1.000 29.46974 92 LYS D C 1
ATOM 1676 O O . LYS B 1 68 ? -32.26399 -53.97548 -10.30306 1.000 29.37641 92 LYS D O 1
ATOM 1682 N N . LEU B 1 69 ? -32.02119 -51.73322 -10.32400 1.000 26.01407 93 LEU D N 1
ATOM 1683 C CA . LEU B 1 69 ? -31.59222 -51.65381 -11.72094 1.000 28.22771 93 LEU D CA 1
ATOM 1684 C C . LEU B 1 69 ? -30.10067 -51.89680 -11.89643 1.000 29.18051 93 LEU D C 1
ATOM 1685 O O . LEU B 1 69 ? -29.60534 -51.88816 -13.02939 1.000 26.70701 93 LEU D O 1
ATOM 1690 N N . ASN B 1 70 ? -29.36124 -52.06196 -10.81339 1.000 24.35833 94 ASN D N 1
ATOM 1691 C CA . ASN B 1 70 ? -27.92035 -52.28092 -10.91070 1.000 25.69600 94 ASN D CA 1
ATOM 1692 C C . ASN B 1 70 ? -27.18897 -51.16424 -11.64382 1.000 28.53281 94 ASN D C 1
ATOM 1693 O O . ASN B 1 70 ? -26.19235 -51.39918 -12.35197 1.000 26.45327 94 ASN D O 1
ATOM 1698 N N . LYS B 1 71 ? -27.59270 -49.91898 -11.41869 1.000 25.41201 95 LYS D N 1
ATOM 1699 C CA . LYS B 1 71 ? -26.87147 -48.82232 -12.04888 1.000 29.41555 95 LYS D CA 1
ATOM 1700 C C . LYS B 1 71 ? -27.07280 -47.56917 -11.20195 1.000 25.26719 95 LYS D C 1
ATOM 1701 O O . LYS B 1 71 ? -28.09203 -47.43610 -10.51339 1.000 27.52985 95 LYS D O 1
ATOM 1707 N N . ILE B 1 72 ? -26.09146 -46.67875 -11.23285 1.000 26.42380 96 ILE D N 1
ATOM 1708 C CA . ILE B 1 72 ? -26.24105 -45.42984 -10.47135 1.000 27.73924 96 ILE D CA 1
ATOM 1709 C C . ILE B 1 72 ? -26.91360 -44.32102 -11.25278 1.000 29.98409 96 ILE D C 1
ATOM 1710 O O . ILE B 1 72 ? -27.16806 -43.24273 -10.67575 1.000 28.68040 96 ILE D O 1
ATOM 1715 N N . GLU B 1 73 ? -27.16234 -44.51466 -12.54514 1.000 24.44551 97 GLU D N 1
ATOM 1716 C CA . GLU B 1 73 ? -27.76040 -43.49914 -13.41069 1.000 26.12515 97 GLU D CA 1
ATOM 1717 C C . GLU B 1 73 ? -29.19092 -43.90068 -13.72940 1.000 29.14772 97 GLU D C 1
ATOM 1718 O O . GLU B 1 73 ? -29.43490 -44.99003 -14.25926 1.000 30.35992 97 GLU D O 1
ATOM 1724 N N . LEU B 1 74 ? -30.15485 -43.04260 -13.43214 1.000 22.67133 98 LEU D N 1
ATOM 1725 C CA . LEU B 1 74 ? -31.54811 -43.38159 -13.66897 1.000 25.81474 98 LEU D CA 1
ATOM 1726 C C . LEU B 1 74 ? -32.08212 -42.56439 -14.86103 1.000 29.93712 98 LEU D C 1
ATOM 1727 O O . LEU B 1 74 ? -33.20473 -42.02616 -14.84523 1.000 28.71045 98 LEU D O 1
ATOM 1732 N N . SER B 1 75 ? -31.27106 -42.45630 -15.91295 1.000 30.94801 99 SER D N 1
ATOM 1733 C CA . SER B 1 75 ? -31.55035 -41.53831 -17.01701 1.000 30.42237 99 SER D CA 1
ATOM 1734 C C . SER B 1 75 ? -32.77308 -41.91119 -17.84486 1.000 28.40813 99 SER D C 1
ATOM 1735 O O . SER B 1 75 ? -33.27333 -41.03903 -18.57408 1.000 31.41734 99 SER D O 1
ATOM 1738 N N . GLU B 1 76 ? -33.23873 -43.15842 -17.78320 1.000 28.55470 100 GLU D N 1
ATOM 1739 C CA . GLU B 1 76 ? -34.45300 -43.58299 -18.47601 1.000 31.03119 100 GLU D CA 1
ATOM 1740 C C . GLU B 1 76 ? -35.69487 -43.51142 -17.57982 1.000 30.03432 100 GLU D C 1
ATOM 1741 O O . GLU B 1 76 ? -36.77635 -43.91928 -18.01410 1.000 33.86616 100 GLU D O 1
ATOM 1747 N N . CYS B 1 77 ? -35.55859 -43.00825 -16.35103 1.000 27.27665 101 CYS D N 1
ATOM 1748 C CA . CYS B 1 77 ? -36.63299 -43.06512 -15.36581 1.000 22.12015 101 CYS D CA 1
ATOM 1749 C C . CYS B 1 77 ? -37.13085 -41.66735 -15.01487 1.000 23.43565 101 CYS D C 1
ATOM 1750 O O . CYS B 1 77 ? -36.44286 -40.65609 -15.19724 1.000 25.04583 101 CYS D O 1
ATOM 1753 N N . GLU B 1 78 ? -38.34913 -41.64763 -14.48786 1.000 25.99294 102 GLU D N 1
ATOM 1754 C CA . GLU B 1 78 ? -38.97709 -40.43816 -13.98141 1.000 29.38674 102 GLU D CA 1
ATOM 1755 C C . GLU B 1 78 ? -39.31523 -40.61820 -12.51109 1.000 23.64816 102 GLU D C 1
ATOM 1756 O O . GLU B 1 78 ? -39.53416 -41.73285 -12.05661 1.000 24.56621 102 GLU D O 1
ATOM 1762 N N . ILE B 1 79 ? -39.44743 -39.51630 -11.75701 1.000 24.65826 103 ILE D N 1
ATOM 1763 C CA . ILE B 1 79 ? -39.81371 -39.63726 -10.34314 1.000 23.57319 103 ILE D CA 1
ATOM 1764 C C . ILE B 1 79 ? -41.06600 -38.81733 -10.08369 1.000 23.01608 103 ILE D C 1
ATOM 1765 O O . ILE B 1 79 ? -41.19437 -37.70371 -10.58999 1.000 23.00449 103 ILE D O 1
ATOM 1770 N N . TYR B 1 80 ? -41.96151 -39.37248 -9.28293 1.000 23.44913 104 TYR D N 1
ATOM 1771 C CA . TYR B 1 80 ? -43.19438 -38.70468 -8.85130 1.000 24.35281 104 TYR D CA 1
ATOM 1772 C C . TYR B 1 80 ? -43.05297 -38.51512 -7.36295 1.000 23.97467 104 TYR D C 1
ATOM 1773 O O . TYR B 1 80 ? -42.88456 -39.50790 -6.65147 1.000 23.84077 104 TYR D O 1
ATOM 1782 N N . ALA B 1 81 ? -43.14954 -37.26149 -6.89691 1.000 23.70067 105 ALA D N 1
ATOM 1783 C CA . ALA B 1 81 ? -43.00594 -36.94115 -5.48574 1.000 21.97223 105 ALA D CA 1
ATOM 1784 C C . ALA B 1 81 ? -44.34102 -36.37775 -4.98779 1.000 23.69196 105 ALA D C 1
ATOM 1785 O O . ALA B 1 81 ? -44.91956 -35.49398 -5.63247 1.000 24.78702 105 ALA D O 1
ATOM 1787 N N . SER B 1 82 ? -44.83965 -36.89789 -3.87208 1.000 19.91446 106 SER D N 1
ATOM 1788 C CA . SER B 1 82 ? -46.09968 -36.36544 -3.36230 1.000 22.45978 106 SER D CA 1
ATOM 1789 C C . SER B 1 82 ? -45.95322 -34.91037 -2.96975 1.000 24.97074 106 SER D C 1
ATOM 1790 O O . SER B 1 82 ? -46.92791 -34.16471 -3.06033 1.000 24.15618 106 SER D O 1
ATOM 1793 N N . CYS B 1 83 ? -44.75864 -34.47621 -2.55746 1.000 21.87982 107 CYS D N 1
ATOM 1794 C CA . CYS B 1 83 ? -44.51710 -33.09176 -2.14664 1.000 24.60391 107 CYS D CA 1
ATOM 1795 C C . CYS B 1 83 ? -43.28014 -32.60191 -2.86529 1.000 22.16073 107 CYS D C 1
ATOM 1796 O O . CYS B 1 83 ? -42.38044 -33.40359 -3.13064 1.000 22.61760 107 CYS D O 1
ATOM 1799 N N . GLU B 1 84 ? -43.22595 -31.29931 -3.13897 1.000 21.25906 108 GLU D N 1
ATOM 1800 C CA . GLU B 1 84 ? -42.02767 -30.65621 -3.70488 1.000 20.75701 108 GLU D CA 1
ATOM 1801 C C . GLU B 1 84 ? -40.74853 -31.09121 -2.97789 1.000 21.90075 108 GLU D C 1
ATOM 1802 O O . GLU B 1 84 ? -40.65938 -30.98746 -1.74599 1.000 21.68215 108 GLU D O 1
ATOM 1808 N N . PRO B 1 85 ? -39.73877 -31.53830 -3.69369 1.000 20.43359 109 PRO D N 1
ATOM 1809 C CA . PRO B 1 85 ? -38.50033 -31.98721 -3.03448 1.000 19.33314 109 PRO D CA 1
ATOM 1810 C C . PRO B 1 85 ? -37.67192 -30.85871 -2.44653 1.000 23.09881 109 PRO D C 1
ATOM 1811 O O . PRO B 1 85 ? -37.51488 -29.77781 -3.04004 1.000 23.65676 109 PRO D O 1
ATOM 1815 N N . CYS B 1 86 ? -37.09492 -31.14341 -1.26390 1.000 22.33059 110 CYS D N 1
ATOM 1816 C CA . CYS B 1 86 ? -36.22711 -30.20911 -0.56171 1.000 21.83188 110 CYS D CA 1
ATOM 1817 C C . CYS B 1 86 ? -34.86353 -30.04769 -1.24491 1.000 24.78752 110 CYS D C 1
ATOM 1818 O O . CYS B 1 86 ? -34.59707 -30.76677 -2.21475 1.000 23.41564 110 CYS D O 1
ATOM 1821 N N . PRO B 1 87 ? -33.97362 -29.15396 -0.75412 1.000 23.28841 111 PRO D N 1
ATOM 1822 C CA . PRO B 1 87 ? -32.63967 -29.00640 -1.39091 1.000 20.20449 111 PRO D CA 1
ATOM 1823 C C . PRO B 1 87 ? -31.84480 -30.30278 -1.44242 1.000 22.43873 111 PRO D C 1
ATOM 1824 O O . PRO B 1 87 ? -31.11996 -30.57966 -2.42640 1.000 24.56152 111 PRO D O 1
ATOM 1828 N N . MET B 1 88 ? -31.97335 -31.14070 -0.41638 1.000 21.24427 112 MET D N 1
ATOM 1829 C CA . MET B 1 88 ? -31.19119 -32.38669 -0.44293 1.000 21.81881 112 MET D CA 1
ATOM 1830 C C . MET B 1 88 ? -31.74813 -33.32343 -1.50968 1.000 22.03793 112 MET D C 1
ATOM 1831 O O . MET B 1 88 ? -30.99722 -33.91007 -2.31415 1.000 21.32085 112 MET D O 1
ATOM 1836 N N . CYS B 1 89 ? -33.07424 -33.52838 -1.47971 1.000 20.31402 113 CYS D N 1
ATOM 1837 C CA . CYS B 1 89 ? -33.72768 -34.42697 -2.44204 1.000 22.18607 113 CYS D CA 1
ATOM 1838 C C . CYS B 1 89 ? -33.55187 -33.93424 -3.85911 1.000 21.47663 113 CYS D C 1
ATOM 1839 O O . CYS B 1 89 ? -33.39638 -34.74220 -4.78522 1.000 20.13925 113 CYS D O 1
ATOM 1842 N N . PHE B 1 90 ? -33.68013 -32.61065 -4.07715 1.000 19.15006 114 PHE D N 1
ATOM 1843 C CA . PHE B 1 90 ? -33.52382 -32.11868 -5.43283 1.000 19.82103 114 PHE D CA 1
ATOM 1844 C C . PHE B 1 90 ? -32.09023 -32.32184 -5.90943 1.000 21.13905 114 PHE D C 1
ATOM 1845 O O . PHE B 1 90 ? -31.87614 -32.68503 -7.06920 1.000 23.66154 114 PHE D O 1
ATOM 1853 N N . GLY B 1 91 ? -31.12649 -32.15503 -5.00800 1.000 19.95535 115 GLY D N 1
ATOM 1854 C CA . GLY B 1 91 ? -29.73139 -32.48893 -5.32255 1.000 21.11572 115 GLY D CA 1
ATOM 1855 C C . GLY B 1 91 ? -29.56542 -33.94725 -5.67213 1.000 23.33790 115 GLY D C 1
ATOM 1856 O O . GLY B 1 91 ? -28.88119 -34.29643 -6.63591 1.000 23.36151 115 GLY D O 1
ATOM 1857 N N . ALA B 1 92 ? -30.20677 -34.82169 -4.90185 1.000 20.10828 116 ALA D N 1
ATOM 1858 C CA . ALA B 1 92 ? -30.13881 -36.26409 -5.17697 1.000 22.69812 116 ALA D CA 1
ATOM 1859 C C . ALA B 1 92 ? -30.76510 -36.58577 -6.52374 1.000 22.37048 116 ALA D C 1
ATOM 1860 O O . ALA B 1 92 ? -30.28442 -37.45113 -7.26709 1.000 21.11699 116 ALA D O 1
ATOM 1862 N N . ILE B 1 93 ? -31.90067 -35.95878 -6.82977 1.000 18.79227 117 ILE D N 1
ATOM 1863 C CA . ILE B 1 93 ? -32.51767 -36.15371 -8.12984 1.000 21.68085 117 ILE D CA 1
ATOM 1864 C C . ILE B 1 93 ? -31.53930 -35.78234 -9.24882 1.000 22.76612 117 ILE D C 1
ATOM 1865 O O . ILE B 1 93 ? -31.48345 -36.46923 -10.29421 1.000 23.94674 117 ILE D O 1
ATOM 1870 N N . HIS B 1 94 ? -30.82892 -34.66539 -9.08677 1.000 23.66353 118 HIS D N 1
ATOM 1871 C CA . HIS B 1 94 ? -29.82336 -34.27572 -10.08906 1.000 21.03408 118 HIS D CA 1
ATOM 1872 C C . HIS B 1 94 ? -28.72968 -35.32158 -10.20794 1.000 22.19862 118 HIS D C 1
ATOM 1873 O O . HIS B 1 94 ? -28.39302 -35.74946 -11.30491 1.000 24.46986 118 HIS D O 1
ATOM 1880 N N . LEU B 1 95 ? -28.19396 -35.75699 -9.07952 1.000 20.61680 119 LEU D N 1
ATOM 1881 C CA . LEU B 1 95 ? -27.05671 -36.67899 -9.12426 1.000 23.07369 119 LEU D CA 1
ATOM 1882 C C . LEU B 1 95 ? -27.42648 -38.01371 -9.74352 1.000 26.31855 119 LEU D C 1
ATOM 1883 O O . LEU B 1 95 ? -26.54747 -38.68806 -10.31878 1.000 26.36742 119 LEU D O 1
ATOM 1888 N N . SER B 1 96 ? -28.69435 -38.45057 -9.58770 1.000 21.73001 120 SER D N 1
ATOM 1889 C CA . SER B 1 96 ? -29.17117 -39.72449 -10.09322 1.000 21.70063 120 SER D CA 1
ATOM 1890 C C . SER B 1 96 ? -29.45913 -39.70088 -11.58186 1.000 24.44055 120 SER D C 1
ATOM 1891 O O . SER B 1 96 ? -29.76818 -40.75329 -12.14794 1.000 26.78825 120 SER D O 1
ATOM 1894 N N . ARG B 1 97 ? -29.48104 -38.51253 -12.19794 1.000 25.46898 121 ARG D N 1
ATOM 1895 C CA . ARG B 1 97 ? -29.75608 -38.29919 -13.63075 1.000 27.15084 121 ARG D CA 1
ATOM 1896 C C . ARG B 1 97 ? -31.17891 -38.62670 -14.05156 1.000 30.26024 121 ARG D C 1
ATOM 1897 O O . ARG B 1 97 ? -31.44225 -38.84624 -15.24429 1.000 29.08442 121 ARG D O 1
ATOM 1905 N N . LEU B 1 98 ? -32.13734 -38.63885 -13.10826 1.000 26.33386 122 LEU D N 1
ATOM 1906 C CA . LEU B 1 98 ? -33.52915 -38.85217 -13.46704 1.000 26.13683 122 LEU D CA 1
ATOM 1907 C C . LEU B 1 98 ? -33.90611 -37.85517 -14.55051 1.000 23.97831 122 LEU D C 1
ATOM 1908 O O . LEU B 1 98 ? -33.43202 -36.71839 -14.54854 1.000 28.28314 122 LEU D O 1
ATOM 1913 N N . LYS B 1 99 ? -34.75333 -38.27466 -15.47990 1.000 26.94743 123 LYS D N 1
ATOM 1914 C CA . LYS B 1 99 ? -34.99359 -37.37864 -16.60025 1.000 26.71881 123 LYS D CA 1
ATOM 1915 C C . LYS B 1 99 ? -36.17925 -36.43880 -16.39958 1.000 27.76838 123 LYS D C 1
ATOM 1916 O O . LYS B 1 99 ? -36.27624 -35.44261 -17.12010 1.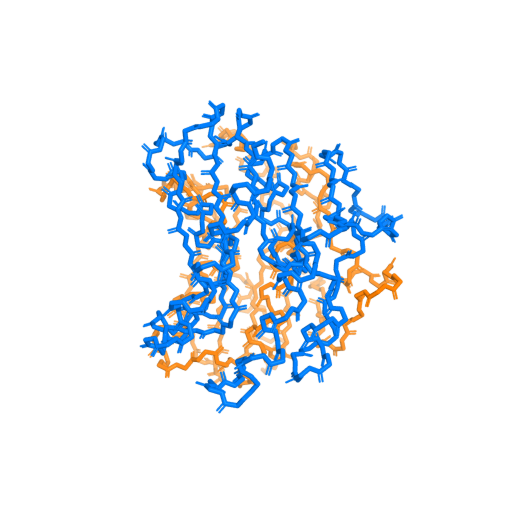000 29.77957 123 LYS D O 1
ATOM 1922 N N . ARG B 1 100 ? -37.01821 -36.67941 -15.40652 1.000 25.98547 124 ARG D N 1
ATOM 1923 C CA . ARG B 1 100 ? -38.20846 -35.84134 -15.23045 1.000 25.23528 124 ARG D CA 1
ATOM 1924 C C . ARG B 1 100 ? -38.68545 -35.98253 -13.80526 1.000 25.94258 124 ARG D C 1
ATOM 1925 O O . ARG B 1 100 ? -38.61105 -37.07076 -13.22699 1.000 25.70350 124 ARG D O 1
ATOM 1933 N N . LEU B 1 101 ? -39.18912 -34.86870 -13.24052 1.000 26.28439 125 LEU D N 1
ATOM 1934 C CA . LEU B 1 101 ? -39.75100 -34.85860 -11.89765 1.000 23.40598 125 LEU D CA 1
ATOM 1935 C C . LEU B 1 101 ? -41.17566 -34.35407 -12.03136 1.000 23.99664 125 LEU D C 1
ATOM 1936 O O . LEU B 1 101 ? -41.38851 -33.29600 -12.63168 1.000 27.06091 125 LEU D O 1
ATOM 1941 N N . VAL B 1 102 ? -42.12461 -35.09476 -11.49440 1.000 24.09078 126 VAL D N 1
ATOM 1942 C CA . VAL B 1 102 ? -43.48773 -34.59690 -11.30138 1.000 26.06219 126 VAL D CA 1
ATOM 1943 C C . VAL B 1 102 ? -43.74348 -34.53860 -9.81017 1.000 24.36440 126 VAL D C 1
ATOM 1944 O O . VAL B 1 102 ? -43.51494 -35.53835 -9.11039 1.000 26.14526 126 VAL D O 1
ATOM 1948 N N . TYR B 1 103 ? -44.22474 -33.38165 -9.30496 1.000 26.20850 127 TYR D N 1
ATOM 1949 C CA . TYR B 1 103 ? -44.55161 -33.34114 -7.88928 1.000 21.50819 127 TYR D CA 1
ATOM 1950 C C . TYR B 1 103 ? -45.95992 -32.78714 -7.64464 1.000 28.48740 127 TYR D C 1
ATOM 1951 O O . TYR B 1 103 ? -46.52420 -32.02808 -8.46028 1.000 26.68002 127 TYR D O 1
ATOM 1960 N N . GLY B 1 104 ? -46.51025 -33.18221 -6.50469 1.000 26.81646 128 GLY D N 1
ATOM 1961 C CA . GLY B 1 104 ? -47.92605 -32.94404 -6.22844 1.000 28.94106 128 GLY D CA 1
ATOM 1962 C C . GLY B 1 104 ? -48.16319 -31.64682 -5.50364 1.000 31.02766 128 GLY D C 1
ATOM 1963 O O . GLY B 1 104 ? -48.74067 -30.70349 -6.06011 1.000 35.90004 128 GLY D O 1
ATOM 1964 N N . ALA B 1 105 ? -47.71170 -31.57023 -4.26384 1.000 24.05469 129 ALA D N 1
ATOM 1965 C CA . ALA B 1 105 ? -47.93380 -30.39040 -3.40895 1.000 26.18797 129 ALA D CA 1
ATOM 1966 C C . ALA B 1 105 ? -46.75715 -29.41684 -3.36728 1.000 27.18387 129 ALA D C 1
ATOM 1967 O O . ALA B 1 105 ? -45.58927 -29.82907 -3.31723 1.000 24.51245 129 ALA D O 1
ATOM 1969 N N . LYS B 1 106 ? -47.05509 -28.10775 -3.30418 1.000 25.71994 130 LYS D N 1
ATOM 1970 C CA . LYS B 1 106 ? -45.99016 -27.12839 -3.09302 1.000 24.01474 130 LYS D CA 1
ATOM 1971 C C . LYS B 1 106 ? -45.46004 -27.25037 -1.68502 1.000 24.85875 130 LYS D C 1
ATOM 1972 O O . LYS B 1 106 ? -46.17961 -27.70015 -0.77804 1.000 27.21939 130 LYS D O 1
ATOM 1978 N N . ALA B 1 107 ? -44.17267 -26.90568 -1.50870 1.000 24.06732 131 ALA D N 1
ATOM 1979 C CA . ALA B 1 107 ? -43.54347 -27.00623 -0.19070 1.000 24.91645 131 ALA D CA 1
ATOM 1980 C C . ALA B 1 107 ? -44.31420 -26.28813 0.89894 1.000 28.39664 131 ALA D C 1
ATOM 1981 O O . ALA B 1 107 ? -44.28047 -26.72849 2.05945 1.000 27.09252 131 ALA D O 1
ATOM 1983 N N . GLU B 1 108 ? -44.97137 -25.16018 0.55848 1.000 26.44141 132 GLU D N 1
ATOM 1984 C CA . GLU B 1 108 ? -45.71335 -24.38345 1.55091 1.000 33.50878 132 GLU D CA 1
ATOM 1985 C C . GLU B 1 108 ? -46.78545 -25.21126 2.24602 1.000 31.16045 132 GLU D C 1
ATOM 1986 O O . GLU B 1 108 ? -47.11935 -24.93153 3.40595 1.000 30.53712 132 GLU D O 1
ATOM 1992 N N . ALA B 1 109 ? -47.30992 -26.24648 1.57344 1.000 27.90803 133 ALA D N 1
ATOM 1993 C CA . ALA B 1 109 ? -48.34587 -27.07675 2.18794 1.000 28.73967 133 ALA D CA 1
ATOM 1994 C C . ALA B 1 109 ? -47.79015 -27.87740 3.36065 1.000 29.43116 133 ALA D C 1
ATOM 1995 O O . ALA B 1 109 ? -48.49713 -28.11794 4.34552 1.000 30.48542 133 ALA D O 1
ATOM 1997 N N . ALA B 1 110 ? -46.53146 -28.31267 3.26927 1.000 26.75518 134 ALA D N 1
ATOM 1998 C CA . ALA B 1 110 ? -45.87372 -28.96711 4.39126 1.000 29.19241 134 ALA D CA 1
ATOM 1999 C C . ALA B 1 110 ? -45.44272 -27.95578 5.43692 1.000 32.18057 134 ALA D C 1
ATOM 2000 O O . ALA B 1 110 ? -45.50165 -28.23327 6.63969 1.000 31.73299 134 ALA D O 1
ATOM 2002 N N . ILE B 1 111 ? -44.92108 -26.81896 4.98745 1.000 28.64976 135 ILE D N 1
ATOM 2003 C CA . ILE B 1 111 ? -44.46245 -25.82269 5.94945 1.000 30.61821 135 ILE D CA 1
ATOM 2004 C C . ILE B 1 111 ? -45.62577 -25.37408 6.80797 1.000 34.35221 135 ILE D C 1
ATOM 2005 O O . ILE B 1 111 ? -45.46477 -25.15469 8.01420 1.000 35.49010 135 ILE D O 1
ATOM 2010 N N . ALA B 1 112 ? -46.83384 -25.35350 6.22531 1.000 32.95455 136 ALA D N 1
ATOM 2011 C CA . ALA B 1 112 ? -48.04423 -24.93436 6.93215 1.000 32.68291 136 ALA D CA 1
ATOM 2012 C C . ALA B 1 112 ? -48.35680 -25.81217 8.13498 1.000 35.69560 136 ALA D C 1
ATOM 2013 O O . ALA B 1 112 ? -48.95026 -25.31797 9.09729 1.000 39.39320 136 ALA D O 1
ATOM 2015 N N . ILE B 1 113 ? -47.98026 -27.09565 8.13629 1.000 31.02720 137 ILE D N 1
ATOM 2016 C CA . ILE B 1 113 ? -48.18227 -27.89794 9.36176 1.000 34.89940 137 ILE D CA 1
ATOM 2017 C C . ILE B 1 113 ? -46.91339 -28.00713 10.21856 1.000 33.95075 137 ILE D C 1
ATOM 2018 O O . ILE B 1 113 ? -46.85971 -28.84027 11.14297 1.000 37.22275 137 ILE D O 1
ATOM 2023 N N . GLY B 1 114 ? -45.89476 -27.18941 9.94748 1.000 36.13146 138 GLY D N 1
ATOM 2024 C CA . GLY B 1 114 ? -44.73271 -27.12954 10.81308 1.000 34.80692 138 GLY D CA 1
ATOM 2025 C C . GLY B 1 114 ? -43.41947 -27.63440 10.25044 1.000 40.65577 138 GLY D C 1
ATOM 2026 O O . GLY B 1 114 ? -42.39987 -27.51788 10.93748 1.000 40.29585 138 GLY D O 1
ATOM 2027 N N . PHE B 1 115 ? -43.38426 -28.18410 9.04054 1.000 35.50812 139 PHE D N 1
ATOM 2028 C CA . PHE B 1 115 ? -42.09773 -28.60709 8.51320 1.000 37.08376 139 PHE D CA 1
ATOM 2029 C C . PHE B 1 115 ? -41.20535 -27.39699 8.26545 1.000 37.48249 139 PHE D C 1
ATOM 2030 O O . PHE B 1 115 ? -41.68093 -26.26673 8.11595 1.000 35.62742 139 PHE D O 1
ATOM 2038 N N . ASP B 1 116 ? -39.89537 -27.64520 8.32922 1.000 34.08549 140 ASP D N 1
ATOM 2039 C CA . ASP B 1 116 ? -38.88736 -26.61921 8.10116 1.000 37.57229 140 ASP D CA 1
ATOM 2040 C C . ASP B 1 116 ? -39.15409 -25.88942 6.79665 1.000 34.40174 140 ASP D C 1
ATOM 2041 O O . ASP B 1 116 ? -39.55264 -26.48184 5.79281 1.000 34.46273 140 ASP D O 1
ATOM 2046 N N . ASP B 1 117 ? -38.91360 -24.58655 6.82428 1.000 35.44691 141 ASP D N 1
ATOM 2047 C CA . ASP B 1 117 ? -39.02056 -23.72626 5.66449 1.000 29.09512 141 ASP D CA 1
ATOM 2048 C C . ASP B 1 117 ? -37.75599 -23.89116 4.80701 1.000 34.99911 141 ASP D C 1
ATOM 2049 O O . ASP B 1 117 ? -36.85899 -23.05276 4.80339 1.000 43.44786 141 ASP D O 1
ATOM 2054 N N . PHE B 1 118 ? -37.69337 -25.00529 4.05005 1.000 28.79671 142 PHE D N 1
ATOM 2055 C CA . PHE B 1 118 ? -36.41961 -25.52963 3.49190 1.000 28.73727 142 PHE D CA 1
ATOM 2056 C C . PHE B 1 118 ? -36.72123 -25.89822 2.03285 1.000 25.63853 142 PHE D C 1
ATOM 2057 O O . PHE B 1 118 ? -37.19345 -26.99451 1.74504 1.000 28.22104 142 PHE D O 1
ATOM 2065 N N . ILE B 1 119 ? -36.46858 -24.95336 1.11742 1.000 25.99355 143 ILE D N 1
ATOM 2066 C CA . ILE B 1 119 ? -36.93693 -25.03927 -0.26232 1.000 21.18465 143 ILE D CA 1
ATOM 2067 C C . ILE B 1 119 ? -35.73625 -24.96083 -1.19177 1.000 22.69082 143 ILE D C 1
ATOM 2068 O O . ILE B 1 119 ? -34.81750 -24.16048 -0.96927 1.000 24.53938 143 ILE D O 1
ATOM 2073 N N . ALA B 1 120 ? -35.80507 -25.73805 -2.27876 1.000 22.99218 144 ALA D N 1
ATOM 2074 C CA . ALA B 1 120 ? -34.70742 -25.84563 -3.23422 1.000 23.18582 144 ALA D CA 1
ATOM 2075 C C . ALA B 1 120 ? -34.75292 -24.67380 -4.21786 1.000 24.32187 144 ALA D C 1
ATOM 2076 O O . ALA B 1 120 ? -35.59902 -24.61790 -5.10569 1.000 23.15830 144 ALA D O 1
ATOM 2078 N N . ASP B 1 121 ? -33.79927 -23.76190 -4.08000 1.000 24.49254 145 ASP D N 1
ATOM 2079 C CA . ASP B 1 121 ? -33.60858 -22.68220 -5.04469 1.000 25.70971 145 ASP D CA 1
ATOM 2080 C C . ASP B 1 121 ? -33.53533 -23.22217 -6.45706 1.000 26.25434 145 ASP D C 1
ATOM 2081 O O . ASP B 1 121 ? -34.11632 -22.66162 -7.37703 1.000 26.44745 145 ASP D O 1
ATOM 2086 N N . ALA B 1 122 ? -32.81225 -24.32157 -6.67174 1.000 23.85733 146 ALA D N 1
ATOM 2087 C CA . ALA B 1 122 ? -32.67393 -24.75758 -8.06108 1.000 24.15519 146 ALA D CA 1
ATOM 2088 C C . ALA B 1 122 ? -33.98125 -25.25691 -8.64979 1.000 24.45648 146 ALA D C 1
ATOM 2089 O O . ALA B 1 122 ? -34.15559 -25.19437 -9.88229 1.000 26.67328 146 ALA D O 1
ATOM 2091 N N . LEU B 1 123 ? -34.91762 -25.78485 -7.82061 1.000 21.99856 147 LEU D N 1
ATOM 2092 C CA . LEU B 1 123 ? -36.20038 -26.18370 -8.36004 1.000 21.51951 147 LEU D CA 1
ATOM 2093 C C . LEU B 1 123 ? -37.00703 -24.94912 -8.76587 1.000 26.07719 147 LEU D C 1
ATOM 2094 O O . LEU B 1 123 ? -37.63413 -24.92547 -9.83446 1.000 27.71225 147 LEU D O 1
ATOM 2099 N N . ARG B 1 124 ? -36.97090 -23.92195 -7.93251 1.000 23.99784 148 ARG D N 1
ATOM 2100 C CA . ARG B 1 124 ? -37.77669 -22.71348 -8.14314 1.000 23.34475 148 ARG D CA 1
ATOM 2101 C C . ARG B 1 124 ? -37.12713 -21.73864 -9.09257 1.000 30.45448 148 ARG D C 1
ATOM 2102 O O . ARG B 1 124 ? -37.75926 -20.75089 -9.45415 1.000 28.57705 148 ARG D O 1
ATOM 2110 N N . GLY B 1 125 ? -35.89987 -21.99936 -9.52193 1.000 27.33485 149 GLY D N 1
ATOM 2111 C CA . GLY B 1 125 ? -35.21860 -21.11934 -10.45869 1.000 26.23089 149 GLY D CA 1
ATOM 2112 C C . GLY B 1 125 ? -34.62677 -19.87805 -9.84838 1.000 27.69136 149 GLY D C 1
ATOM 2113 O O . GLY B 1 125 ? -34.62926 -18.82644 -10.49714 1.000 30.15447 149 GLY D O 1
ATOM 2114 N N . THR B 1 126 ? -34.18045 -19.92817 -8.59715 1.000 27.49725 150 THR D N 1
ATOM 2115 C CA . THR B 1 126 ? -33.73459 -18.74438 -7.86639 1.000 26.16287 150 THR D CA 1
ATOM 2116 C C . THR B 1 126 ? -32.27298 -18.78813 -7.44157 1.000 29.02769 150 THR D C 1
ATOM 2117 O O . THR B 1 126 ? -31.87752 -18.00269 -6.57799 1.000 29.81744 150 THR D O 1
ATOM 2121 N N . GLY B 1 127 ? -31.46002 -19.70581 -7.99108 1.000 25.47174 151 GLY D N 1
ATOM 2122 C CA . GLY B 1 127 ? -30.06101 -19.77056 -7.60010 1.000 26.54112 151 GLY D CA 1
ATOM 2123 C C . GLY B 1 127 ? -29.14426 -18.89171 -8.46812 1.000 27.96054 151 GLY D C 1
ATOM 2124 O O . GLY B 1 127 ? -29.49152 -18.52450 -9.59626 1.000 28.12938 151 GLY D O 1
ATOM 2125 N N . VAL B 1 128 ? -27.94473 -18.64095 -7.93505 1.000 26.13442 152 VAL D N 1
ATOM 2126 C CA . VAL B 1 128 ? -26.82012 -18.08689 -8.69091 1.000 28.80572 152 VAL D CA 1
ATOM 2127 C C . VAL B 1 128 ? -25.94813 -19.20410 -9.25885 1.000 34.15472 152 VAL D C 1
ATOM 2128 O O . VAL B 1 128 ? -25.68885 -19.26060 -10.46535 1.000 32.60796 152 VAL D O 1
ATOM 2132 N N . TYR B 1 129 ? -25.55946 -20.14417 -8.38698 1.000 27.64869 153 TYR D N 1
ATOM 2133 C CA . TYR B 1 129 ? -24.65201 -21.24359 -8.72198 1.000 28.55415 153 TYR D CA 1
ATOM 2134 C C . TYR B 1 129 ? -25.35931 -22.48483 -9.22835 1.000 32.45096 153 TYR D C 1
ATOM 2135 O O . TYR B 1 129 ? -24.89053 -23.13410 -10.17589 1.000 35.21854 153 TYR D O 1
ATOM 2144 N N . GLN B 1 130 ? -26.47515 -22.87939 -8.61212 1.000 27.90076 154 GLN D N 1
ATOM 2145 C CA . GLN B 1 130 ? -27.09224 -24.14312 -8.96940 1.000 28.97742 154 GLN D CA 1
ATOM 2146 C C . GLN B 1 130 ? -28.22344 -23.85401 -9.93025 1.000 33.74419 154 GLN D C 1
ATOM 2147 O O . GLN B 1 130 ? -29.20575 -23.17853 -9.56863 1.000 31.36463 154 GLN D O 1
ATOM 2153 N N . LYS B 1 131 ? -28.10189 -24.39268 -11.12984 1.000 30.59203 155 LYS D N 1
ATOM 2154 C CA . LYS B 1 131 ? -29.11311 -24.22881 -12.16043 1.000 36.49590 155 LYS D CA 1
ATOM 2155 C C . LYS B 1 131 ? -29.57885 -25.59475 -12.61709 1.00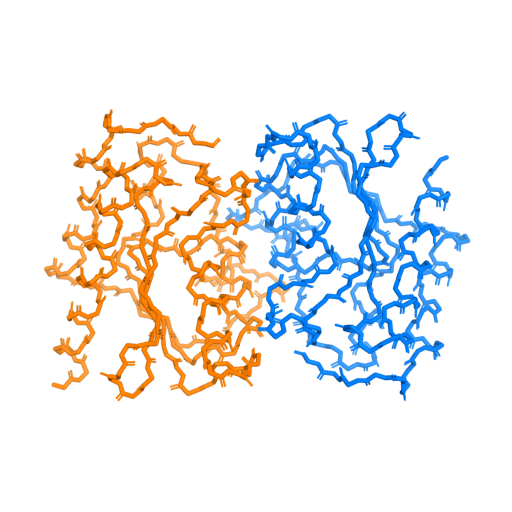0 44.58083 155 LYS D C 1
ATOM 2156 O O . LYS B 1 131 ? -28.76975 -26.51751 -12.77660 1.000 47.43263 155 LYS D O 1
ATOM 2162 N N . SER B 1 132 ? -30.87578 -25.73543 -12.83221 1.000 36.57792 156 SER D N 1
ATOM 2163 C CA . SER B 1 132 ? -31.40535 -27.01031 -13.25312 1.000 33.30239 156 SER D CA 1
ATOM 2164 C C . SER B 1 132 ? -31.90943 -26.91603 -14.68372 1.000 37.25023 156 SER D C 1
ATOM 2165 O O . SER B 1 132 ? -32.50808 -25.91116 -15.08349 1.000 47.09511 156 SER D O 1
ATOM 2168 N N . SER B 1 133 ? -31.69389 -27.97606 -15.44725 1.000 39.19060 157 SER D N 1
ATOM 2169 C CA . SER B 1 133 ? -32.35448 -28.12450 -16.75269 1.000 44.39019 157 SER D CA 1
ATOM 2170 C C . SER B 1 133 ? -33.30809 -29.32038 -16.76180 1.000 48.05763 157 SER D C 1
ATOM 2171 O O . SER B 1 133 ? -33.97240 -29.56677 -17.77783 1.000 47.35274 157 SER D O 1
ATOM 2174 N N . LEU B 1 134 ? -33.37521 -30.06628 -15.66628 1.000 45.43336 158 LEU D N 1
ATOM 2175 C CA . LEU B 1 134 ? -34.32403 -31.16343 -15.48080 1.000 41.68980 158 LEU D CA 1
ATOM 2176 C C . LEU B 1 134 ? -35.74099 -30.75916 -15.87262 1.000 35.95138 158 LEU D C 1
ATOM 2177 O O . LEU B 1 134 ? -36.18516 -29.65828 -15.55050 1.000 38.10861 158 LEU D O 1
ATOM 2182 N N . GLU B 1 135 ? -36.48313 -31.68241 -16.50389 1.000 35.14785 159 GLU D N 1
ATOM 2183 C CA . GLU B 1 135 ? -37.89080 -31.42032 -16.81032 1.000 36.24083 159 GLU D CA 1
ATOM 2184 C C . GLU B 1 135 ? -38.70850 -31.55675 -15.53331 1.000 30.49594 159 GLU D C 1
ATOM 2185 O O . GLU B 1 135 ? -38.66562 -32.61065 -14.88199 1.000 28.79817 159 GLU D O 1
ATOM 2191 N N . ILE B 1 136 ? -39.47115 -30.51577 -15.18368 1.000 32.54041 160 ILE D N 1
ATOM 2192 C CA . ILE B 1 136 ? -40.17300 -30.45983 -13.90501 1.000 29.64444 160 ILE D CA 1
ATOM 2193 C C . ILE B 1 136 ? -41.61540 -30.09532 -14.16222 1.000 33.94497 160 ILE D C 1
ATOM 2194 O O . ILE B 1 136 ? -41.89790 -29.09537 -14.83410 1.000 33.89408 160 ILE D O 1
ATOM 2199 N N . LYS B 1 137 ? -42.52409 -30.89526 -13.63141 1.000 28.99930 161 LYS D N 1
ATOM 2200 C CA . LYS B 1 137 ? -43.94868 -30.62117 -13.74790 1.000 29.46452 161 LYS D CA 1
ATOM 2201 C C . LYS B 1 137 ? -44.54493 -30.54839 -12.36083 1.000 30.96796 161 LYS D C 1
ATOM 2202 O O . LYS B 1 137 ? -44.48213 -31.51716 -11.60064 1.000 30.47426 161 LYS D O 1
ATOM 2208 N N . LYS B 1 138 ? -45.21916 -29.44404 -12.06993 1.000 32.02499 162 LYS D N 1
ATOM 2209 C CA . LYS B 1 138 ? -46.04206 -29.35048 -10.87312 1.000 31.47609 162 LYS D CA 1
ATOM 2210 C C . LYS B 1 138 ? -47.46322 -29.78637 -11.22291 1.000 37.35482 162 LYS D C 1
ATOM 2211 O O . LYS B 1 138 ? -48.06197 -29.24967 -12.16289 1.000 35.38727 162 LYS D O 1
ATOM 2217 N N . ALA B 1 139 ? -47.99116 -30.76623 -10.49985 1.000 29.77095 163 ALA D N 1
ATOM 2218 C CA . ALA B 1 139 ? -49.35457 -31.23682 -10.76196 1.000 34.84726 163 ALA D CA 1
ATOM 2219 C C . ALA B 1 139 ? -50.35192 -30.09035 -10.67015 1.000 34.36319 163 ALA D C 1
ATOM 2220 O O . ALA B 1 139 ? -50.13360 -29.11139 -9.95858 1.000 34.06597 163 ALA D O 1
ATOM 2222 N N . ASP B 1 140 ? -51.47287 -30.24685 -11.37259 1.000 38.24032 164 ASP D N 1
ATOM 2223 C CA . ASP B 1 140 ? -52.57547 -29.29296 -11.30987 1.000 43.52021 164 ASP D CA 1
ATOM 2224 C C . ASP B 1 140 ? -53.87648 -30.06901 -11.14580 1.000 41.11853 164 ASP D C 1
ATOM 2225 O O . ASP B 1 140 ? -53.88981 -31.30573 -11.19910 1.000 45.62001 164 ASP D O 1
ATOM 2230 N N . GLY B 1 141 ? -54.98228 -29.35295 -10.91712 1.000 41.94518 165 GLY D N 1
ATOM 2231 C CA . GLY B 1 141 ? -56.27980 -30.02938 -10.85507 1.000 48.70082 165 GLY D CA 1
ATOM 2232 C C . GLY B 1 141 ? -56.41625 -31.05249 -9.72966 1.000 45.89204 165 GLY D C 1
ATOM 2233 O O . GLY B 1 141 ? -55.94745 -30.85235 -8.59694 1.000 42.10046 165 GLY D O 1
ATOM 2234 N N . ASN B 1 142 ? -57.10279 -32.15840 -10.04070 1.000 48.43004 166 ASN D N 1
ATOM 2235 C CA . ASN B 1 142 ? -57.53274 -33.09351 -9.00220 1.000 46.60264 166 ASN D CA 1
ATOM 2236 C C . ASN B 1 142 ? -56.34111 -33.72270 -8.27597 1.000 39.16994 166 ASN D C 1
ATOM 2237 O O . ASN B 1 142 ? -56.33181 -33.82110 -7.03916 1.000 42.01577 166 ASN D O 1
ATOM 2242 N N . GLY B 1 143 ? -55.32427 -34.14815 -9.02368 1.000 44.12821 167 GLY D N 1
ATOM 2243 C CA . GLY B 1 143 ? -54.15773 -34.73719 -8.38509 1.000 46.81403 167 GLY D CA 1
ATOM 2244 C C . GLY B 1 143 ? -53.44986 -33.76738 -7.45392 1.000 41.61510 167 GLY D C 1
ATOM 2245 O O . GLY B 1 143 ? -52.98273 -34.15086 -6.37292 1.000 41.28771 167 GLY D O 1
ATOM 2246 N N . ALA B 1 144 ? -53.37836 -32.49594 -7.84959 1.000 40.42975 168 ALA D N 1
ATOM 2247 C CA . ALA B 1 144 ? -52.75057 -31.49203 -6.99780 1.000 37.45130 168 ALA D CA 1
ATOM 2248 C C . ALA B 1 144 ? -53.57085 -31.25919 -5.73079 1.000 36.72834 168 ALA D C 1
ATOM 2249 O O . ALA B 1 144 ? -53.00764 -31.14013 -4.63633 1.000 33.27675 168 ALA D O 1
ATOM 2251 N N . ALA B 1 145 ? -54.90745 -31.19066 -5.85173 1.000 34.35075 169 ALA D N 1
ATOM 2252 C CA . ALA B 1 145 ? -55.72289 -30.97110 -4.65508 1.000 39.58792 169 ALA D CA 1
ATOM 2253 C C . ALA B 1 145 ? -55.57861 -32.13290 -3.68722 1.000 33.87928 169 ALA D C 1
ATOM 2254 O O . ALA B 1 145 ? -55.46015 -31.94215 -2.45986 1.000 37.08079 169 ALA D O 1
ATOM 2256 N N . ILE B 1 146 ? -55.54807 -33.35061 -4.22474 1.000 30.94672 170 ILE D N 1
ATOM 2257 C CA . ILE B 1 146 ? -55.41966 -34.50721 -3.35691 1.000 32.77163 170 ILE D CA 1
ATOM 2258 C C . ILE B 1 146 ? -54.05098 -34.50130 -2.68069 1.000 33.43082 170 ILE D C 1
ATOM 2259 O O . ILE B 1 146 ? -53.92950 -34.80898 -1.48759 1.000 32.97537 170 ILE D O 1
ATOM 2264 N N . ALA B 1 147 ? -53.00093 -34.13656 -3.42771 1.000 33.00722 171 ALA D N 1
ATOM 2265 C CA . ALA B 1 147 ? -51.66983 -34.06498 -2.83603 1.000 29.88159 171 ALA D CA 1
ATOM 2266 C C . ALA B 1 147 ? -51.57652 -32.99193 -1.76068 1.000 29.62406 171 ALA D C 1
ATOM 2267 O O . ALA B 1 147 ? -50.95341 -33.21331 -0.71134 1.000 29.24170 171 ALA D O 1
ATOM 2269 N N . GLU B 1 148 ? -52.15135 -31.80616 -2.00990 1.000 31.24987 172 GLU D N 1
ATOM 2270 C CA . GLU B 1 148 ? -52.04656 -30.72719 -1.02849 1.000 34.20590 172 GLU D CA 1
ATOM 2271 C C . GLU B 1 148 ? -52.74711 -31.11282 0.26529 1.000 34.05622 172 GLU D C 1
ATOM 2272 O O . GLU B 1 148 ? -52.26107 -30.80746 1.35803 1.000 31.69025 172 GLU D O 1
ATOM 2278 N N . GLN B 1 149 ? -53.86306 -31.83979 0.16600 1.000 30.49830 173 GLN D N 1
ATOM 2279 C CA . GLN B 1 149 ? -54.61997 -32.15162 1.37935 1.000 33.79558 173 GLN D CA 1
ATOM 2280 C C . GLN B 1 149 ? -53.91868 -33.11808 2.32165 1.000 32.27898 173 GLN D C 1
ATOM 2281 O O . GLN B 1 149 ? -54.36213 -33.26400 3.46400 1.000 31.42650 173 GLN D O 1
ATOM 2287 N N . VAL B 1 150 ? -52.84633 -33.79869 1.89189 1.000 31.24894 174 VAL D N 1
ATOM 2288 C CA . VAL B 1 150 ? -52.20395 -34.78353 2.75613 1.000 28.79709 174 VAL D CA 1
ATOM 2289 C C . VAL B 1 150 ? -51.83575 -34.18385 4.11267 1.000 25.96791 174 VAL D C 1
ATOM 2290 O O . VAL B 1 150 ? -51.90370 -34.85784 5.14636 1.000 28.91122 174 VAL D O 1
ATOM 2294 N N . PHE B 1 151 ? -51.32572 -32.96284 4.11304 1.000 27.66006 175 PHE D N 1
ATOM 2295 C CA . PHE B 1 151 ? -50.73973 -32.40304 5.32745 1.000 28.25542 175 PHE D CA 1
ATOM 2296 C C . PHE B 1 151 ? -51.81919 -32.06798 6.35095 1.000 30.69776 175 PHE D C 1
ATOM 2297 O O . PHE B 1 151 ? -51.70174 -32.42722 7.53139 1.000 32.64587 175 PHE D O 1
ATOM 2305 N N . GLN B 1 152 ? -52.88052 -31.39741 5.91062 1.000 33.32838 176 GLN D N 1
ATOM 2306 C CA . GLN B 1 152 ? -53.99179 -31.15828 6.83506 1.000 35.14783 176 GLN D CA 1
ATOM 2307 C C . GLN B 1 152 ? -54.58895 -32.47171 7.30263 1.000 32.59196 176 GLN D C 1
ATOM 2308 O O . GLN B 1 152 ? -54.91543 -32.60487 8.49165 1.000 35.52310 176 GLN D O 1
ATOM 2314 N N . ASN B 1 153 ? -54.67952 -33.47261 6.41607 1.000 32.76623 177 ASN D N 1
ATOM 2315 C CA . ASN B 1 153 ? -55.26088 -34.74502 6.82786 1.000 30.21774 177 ASN D CA 1
ATOM 2316 C C . ASN B 1 153 ? -54.39378 -35.51896 7.81204 1.000 40.35390 177 ASN D C 1
ATOM 2317 O O . ASN B 1 153 ? -54.92951 -36.29389 8.61453 1.000 41.59717 177 ASN D O 1
ATOM 2322 N N . THR B 1 154 ? -53.06735 -35.39783 7.75091 1.000 30.49249 178 THR D N 1
ATOM 2323 C CA . THR B 1 154 ? -52.23483 -36.27603 8.56710 1.000 35.38326 178 THR D CA 1
ATOM 2324 C C . THR B 1 154 ? -51.61541 -35.55905 9.74973 1.000 45.96735 178 THR D C 1
ATOM 2325 O O . THR B 1 154 ? -50.75830 -36.15869 10.42790 1.000 44.25149 178 THR D O 1
ATOM 2329 N N . LYS B 1 155 ? -51.96560 -34.28203 9.96084 1.000 45.45156 179 LYS D N 1
ATOM 2330 C CA . LYS B 1 155 ? -51.34761 -33.47868 11.01292 1.000 46.72790 179 LYS D CA 1
ATOM 2331 C C . LYS B 1 155 ? -51.12550 -34.23021 12.33106 1.000 49.65077 179 LYS D C 1
ATOM 2332 O O . LYS B 1 155 ? -50.03241 -34.17017 12.90453 1.000 52.07900 179 LYS D O 1
ATOM 2338 N N . GLU B 1 156 ? -52.11911 -34.96150 12.83363 1.000 47.78507 180 GLU D N 1
ATOM 2339 C CA . GLU B 1 156 ? -51.98080 -35.42638 14.21614 1.000 57.36353 180 GLU D CA 1
ATOM 2340 C C . GLU B 1 156 ? -51.40250 -36.82701 14.32776 1.000 55.66910 180 GLU D C 1
ATOM 2341 O O . GLU B 1 156 ? -51.16418 -37.29657 15.44612 1.000 56.16067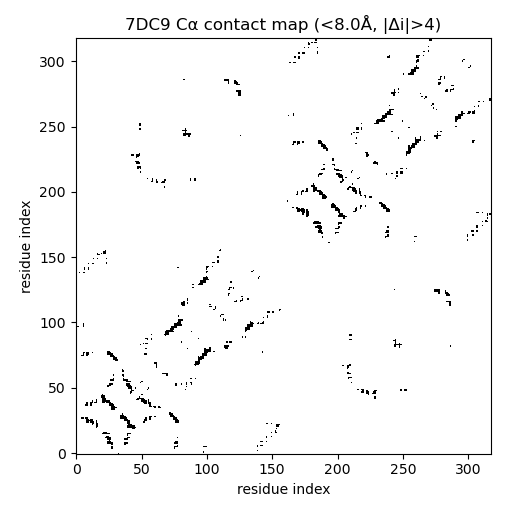 180 GLU D O 1
ATOM 2347 N N . LYS B 1 157 ? -51.14172 -37.48494 13.20678 1.000 51.27083 181 LYS D N 1
ATOM 2348 C CA . LYS B 1 157 ? -50.77466 -38.88040 13.21745 1.000 47.70404 181 LYS D CA 1
ATOM 2349 C C . LYS B 1 157 ? -49.29165 -39.09215 13.45293 1.000 52.24522 181 LYS D C 1
ATOM 2350 O O . LYS B 1 157 ? -48.87522 -40.24608 13.60324 1.000 51.16328 181 LYS D O 1
ATOM 2352 N N . PHE B 1 158 ? -48.49665 -38.01788 13.50839 1.000 48.81538 182 PHE D N 1
ATOM 2353 C CA . PHE B 1 158 ? -47.04956 -38.12806 13.62920 1.000 47.34732 182 PHE D CA 1
ATOM 2354 C C . PHE B 1 158 ? -46.52697 -36.84544 14.26820 1.000 50.67372 182 PHE D C 1
ATOM 2355 O O . PHE B 1 158 ? -47.21356 -35.81497 14.27702 1.000 52.92152 182 PHE D O 1
ATOM 2363 N N . ARG B 1 159 ? -45.29735 -36.91132 14.78918 1.000 54.96051 183 ARG D N 1
ATOM 2364 C CA . ARG B 1 159 ? -44.61231 -35.74067 15.32843 1.000 55.10138 183 ARG D CA 1
ATOM 2365 C C . ARG B 1 159 ? -43.49927 -35.28998 14.38768 1.000 55.72535 183 ARG D C 1
ATOM 2366 O O . ARG B 1 159 ? -42.77486 -36.11852 13.82088 1.000 57.20088 183 ARG D O 1
ATOM 2374 N N . LEU B 1 160 ? -43.37050 -33.96783 14.23100 1.000 59.66846 184 LEU D N 1
ATOM 2375 C CA . LEU B 1 160 ? -42.40270 -33.39153 13.29755 1.000 58.89689 184 LEU D CA 1
ATOM 2376 C C . LEU B 1 160 ? -40.98202 -33.81274 13.67532 1.000 59.12250 184 LEU D C 1
ATOM 2377 O O . LEU B 1 160 ? -40.62364 -33.84097 14.85492 1.000 63.24716 184 LEU D O 1
ATOM 2382 N N . TYR B 1 161 ? -40.17897 -34.18329 12.67613 1.000 56.49301 185 TYR D N 1
ATOM 2383 C CA . TYR B 1 161 ? -38.81872 -34.67347 12.97813 1.000 62.37004 185 TYR D CA 1
ATOM 2384 C C . TYR B 1 161 ? -37.77576 -33.62647 12.64373 1.000 64.21229 185 TYR D C 1
ATOM 2385 O O . TYR B 1 161 ? -37.13377 -33.18137 13.58911 1.000 70.56209 185 TYR D O 1
#

CATH classification: 3.40.140.10

Foldseek 3Di:
DLLVQLVLQQVQLVVCLQVQQDHSKWKWKDQPPHTLFTHAARCPVVVNPLRHRLVVRQVSSCVSVVHQADLRMEMEILEADFQSNVVSCVRNNHQEYEYAEYVVLVVVLPADPTHHCQVVVNDDPDHDDHHYHYDDDPSNVSSSVSCVVCRPSHDYD/DVVVLLLVQLVLQQVQLVVCLQVPQAHSKWKWKAAPSHTQFTHAQRCPVVVNVLRHRLLVRLVRNCVSVVHQAQQRMEMEMLEADFQSSVVSCVRNNHQEYEYAEYVVLQVVLPADPTHHCQVVVNDDPDHDPHHYHYDDPPSNVSSSCSCVVCSPSHDHD

Sequence (318 aa):
SDHKFLTQAVEEAYKGVDCGDGGPFGAVIVHNNEVVASCHNMVLKYTDPTAHAQVTAIREACKKLNKIELSECEIYASCEPCPMCFGAIHLSRLKRLVYGAKAEAAIAIGFDDFIADALRGTGVYQKSSLEIKKADGNGAAIAEQVFQNTKEKFRLYGPHMSDHKFLTQAVEEAYKGVDCGDGGPFGAVIVHNNEVVASCHNMVLKYTDPTAHAQVTAIREACKKLNKIELSECEIYASCEPCPMCFGAIHLSRLKRLVYGAKAEAAIAIGFDDFIADALRGTGVYQKSSLEIKKADGNGAAIAEQVFQNTKEKFRLY

Solvent-accessible surface area: 13086 Å² total; per-residue (Å²): 86,29,90,132,2,4,48,49,0,5,81,28,0,71,116,0,11,129,85,44,15,0,0,0,27,0,0,0,0,6,57,111,96,111,54,8,7,37,8,26,2,27,0,60,136,99,39,9,6,1,2,26,0,10,2,6,0,0,78,79,0,0,119,133,52,122,60,38,49,0,39,47,0,33,0,6,0,3,8,12,2,15,6,1,0,2,0,0,1,61,38,0,144,6,94,35,0,1,15,0,0,21,10,87,24,7,50,82,26,46,28,58,107,19,7,4,5,6,16,68,65,45,23,87,67,20,135,43,117,32,104,56,67,100,8,110,55,116,6,13,58,61,1,84,83,1,5,107,90,5,97,165,62,32,65,93,44,78,113,81,67,16,14,85,115,3,6,53,57,0,2,101,23,0,60,128,0,6,86,79,44,17,0,0,1,29,0,0,0,0,6,48,117,92,121,49,11,5,36,7,13,1,25,1,76,140,90,32,6,7,1,0,26,0,9,2,6,0,0,32,79,0,0,162,134,53,130,76,21,81,1,62,92,2,40,0,7,0,3,7,12,3,17,6,1,0,4,0,0,0,68,17,0,70,6,102,34,0,2,19,0,0,106,10,79,16,6,48,75,30,44,28,81,82,17,5,3,6,6,21,65,68,44,18,89,82,24,150,48,120,40,104,59,72,65,9,110,54,117,6,10,52,82,1,54,97,2,3,113,93,7,111,143,69,27,217,92,88

GO terms:
  GO:0005634 nucleus (C, IDA)
  GO:0005737 cytoplasm (C, IDA)
  GO:0006152 purine nucleoside catabolic process (P, IDA)
  GO:0047974 guanosine deaminase activity (F, IDA)
  GO:0005829 cytosol (C, IDA)
  GO:0005829 cytosol (C, HDA)
  GO:0009536 plastid (C, HDA)
  GO:0006152 purine nucleoside catabolic process (P, IMP)

Secondary structure (DSSP, 8-state):
-HHHHHHHHHHHHHHHHHHTSSSS-EEEEEETTEEEEEEE--HHHHT-TT--HHHHHHHHHHHHHTSS--TT-EEEEEE---HHHHHHHHHHT-SEEEEEE-HHHHHTTT------HHHHT--SS----SEEEE--HHHHHHHHHHHHHTTTSS---/-HHHHHHHHHHHHHHHHHHHHHHTSSSS-EEEEEETTEEEEEEE--HHHHT-TT--HHHHHHHHHHHHHT-S--TTEEEEEEE---HHHHHHHHHTT-SEEEEEE-HHHHHTTT------HHHHT--SS----SEEEE--HHHHHHHHHHHHHHGGGS---

Nearest PDB structures (foldseek):
  7dbf-assembly1_D  TM=9.771E-01  e=1.481E-34  Arabidopsis thaliana
  7dqn-assembly1_A  TM=9.996E-01  e=1.270E-33  Arabidopsis thaliana
  7w1q-assembly1_D  TM=9.776E-01  e=1.115E-33  Arabidopsis thaliana
  5jfy-assembly1_B  TM=9.775E-01  e=3.827E-19  Brassica oleracea var. capitata
  5jfy-assembly2_D  TM=9.732E-01  e=4.652E-19  Brassica oleracea var. capitata

Organism: Arabidopsis thaliana (NCBI:txid3702)